Protein AF-A0A4R6M4I9-F1 (afdb_monomer_lite)

Secondary structure (DSSP, 8-state):
-HHHHHHHHHHHHHHHHHHHHHHHHHH-TT--HHHHHHHHHHHHHHHHHHHHHHHHHHHHH-TTS--S-HHHHHHHHHHHHHHHHHHHHHHHHHTEEEEEEEE-SSS-EEEEETTEEEEEPTTEEEEEEEESEEEEEEETTEEEEEEE-SSS-EEEES-GGG-EEEEEEEPPEE--EEETTEEE---EE--SS--EEEEEEE--S--EEE--S-EEEEE-TTT--EEEE---SS--TTSS---

Structure (mmCIF, N/CA/C/O backbone):
data_AF-A0A4R6M4I9-F1
#
_entry.id   AF-A0A4R6M4I9-F1
#
loop_
_atom_site.group_PDB
_atom_site.id
_atom_site.type_symbol
_atom_site.label_atom_id
_atom_site.label_alt_id
_atom_site.label_comp_id
_atom_site.label_asym_id
_atom_site.label_entity_id
_atom_site.label_seq_id
_atom_site.pdbx_PDB_ins_code
_atom_site.Cartn_x
_atom_site.Cartn_y
_atom_site.Cartn_z
_atom_site.occupancy
_atom_site.B_iso_or_equiv
_atom_site.auth_seq_id
_atom_site.auth_comp_id
_atom_site.auth_asym_id
_atom_site.auth_atom_id
_atom_site.pdbx_PDB_model_num
ATOM 1 N N . MET A 1 1 ? 18.415 -20.707 -27.265 1.00 57.28 1 MET A N 1
ATOM 2 C CA . MET A 1 1 ? 19.204 -19.559 -26.767 1.00 57.28 1 MET A CA 1
ATOM 3 C C . MET A 1 1 ? 18.335 -18.314 -26.602 1.00 57.28 1 MET A C 1
ATOM 5 O O . MET A 1 1 ? 18.348 -17.729 -25.528 1.00 57.28 1 MET A O 1
ATOM 9 N N . ASP A 1 2 ? 17.493 -17.981 -27.582 1.00 68.56 2 ASP A N 1
ATOM 10 C CA . ASP A 1 2 ? 16.720 -16.722 -27.622 1.00 68.56 2 ASP A CA 1
ATOM 11 C C . ASP A 1 2 ? 15.772 -16.473 -26.437 1.00 68.56 2 ASP A C 1
ATOM 13 O O . ASP A 1 2 ? 15.663 -15.348 -25.955 1.00 68.56 2 ASP A O 1
ATOM 17 N N . ARG A 1 3 ? 15.128 -17.520 -25.899 1.00 73.31 3 ARG A N 1
ATOM 18 C CA . ARG A 1 3 ? 14.219 -17.386 -24.741 1.00 73.31 3 ARG A CA 1
ATOM 19 C C . ARG A 1 3 ? 14.938 -16.934 -23.466 1.00 73.31 3 ARG A C 1
ATOM 21 O O . ARG A 1 3 ? 14.396 -16.134 -22.714 1.00 73.31 3 ARG A O 1
ATOM 28 N N . ILE A 1 4 ? 16.159 -17.420 -23.240 1.00 81.38 4 ILE A N 1
ATOM 29 C CA . ILE A 1 4 ? 16.962 -17.065 -22.060 1.00 81.38 4 ILE A CA 1
ATOM 30 C C . ILE A 1 4 ? 17.397 -15.600 -22.156 1.00 81.38 4 ILE A C 1
ATOM 32 O O . ILE A 1 4 ? 17.289 -14.859 -21.186 1.00 81.38 4 ILE A O 1
ATOM 36 N N . VAL A 1 5 ? 17.803 -15.156 -23.348 1.00 78.88 5 VAL A N 1
ATOM 37 C CA . VAL A 1 5 ? 18.198 -13.762 -23.594 1.00 78.88 5 VAL A CA 1
ATOM 38 C C . VAL A 1 5 ? 17.026 -12.800 -23.368 1.00 78.88 5 VAL A C 1
ATOM 40 O O . VAL A 1 5 ? 17.207 -11.750 -22.756 1.00 78.88 5 VAL A O 1
ATOM 43 N N . ILE A 1 6 ? 15.816 -13.167 -23.801 1.00 79.06 6 ILE A N 1
ATOM 44 C CA . ILE A 1 6 ? 14.587 -12.399 -23.547 1.00 79.06 6 ILE A CA 1
ATOM 45 C C . ILE A 1 6 ? 14.302 -12.274 -22.043 1.00 79.06 6 ILE A C 1
ATOM 47 O O . ILE A 1 6 ? 14.061 -11.169 -21.555 1.00 79.06 6 ILE A O 1
ATOM 51 N N . LEU A 1 7 ? 14.368 -13.384 -21.303 1.00 83.50 7 LEU A N 1
ATOM 52 C CA . LEU A 1 7 ? 14.122 -13.388 -19.858 1.00 83.50 7 LEU A CA 1
ATOM 53 C C . LEU A 1 7 ? 15.156 -12.551 -19.098 1.00 83.50 7 LEU A C 1
ATOM 55 O O . LEU A 1 7 ? 14.784 -11.793 -18.208 1.00 83.50 7 LEU A O 1
ATOM 59 N N . ILE A 1 8 ? 16.433 -12.627 -19.486 1.00 87.19 8 ILE A N 1
ATOM 60 C CA . ILE A 1 8 ? 17.499 -11.815 -18.885 1.00 87.19 8 ILE A CA 1
ATOM 61 C C . ILE A 1 8 ? 17.241 -10.322 -19.115 1.00 87.19 8 ILE A C 1
ATOM 63 O O . ILE A 1 8 ? 17.363 -9.535 -18.181 1.00 87.19 8 ILE A O 1
ATOM 67 N N . ARG A 1 9 ? 16.840 -9.912 -20.326 1.00 84.25 9 ARG A N 1
ATOM 68 C CA . ARG A 1 9 ? 16.547 -8.496 -20.627 1.00 84.25 9 ARG A CA 1
ATOM 69 C C . ARG A 1 9 ? 15.399 -7.956 -19.787 1.00 84.25 9 ARG A C 1
ATOM 71 O O . ARG A 1 9 ? 15.507 -6.861 -19.240 1.00 84.25 9 ARG A O 1
ATOM 78 N N . LEU A 1 10 ? 14.325 -8.732 -19.666 1.00 90.00 10 LEU A N 1
ATOM 79 C CA . LEU A 1 10 ? 13.204 -8.368 -18.811 1.00 90.00 10 LEU A CA 1
ATOM 80 C C . LEU A 1 10 ? 13.635 -8.288 -17.340 1.00 90.00 10 LEU A C 1
ATOM 82 O O . LEU A 1 10 ? 13.304 -7.314 -16.672 1.00 90.00 10 LEU A O 1
ATOM 86 N N . ALA A 1 11 ? 14.413 -9.256 -16.850 1.00 91.94 11 ALA A N 1
ATOM 87 C CA . ALA A 1 11 ? 14.904 -9.264 -15.473 1.00 91.94 11 ALA A CA 1
ATOM 88 C C . ALA A 1 11 ? 15.789 -8.047 -15.159 1.00 91.94 11 ALA A C 1
ATOM 90 O O . ALA A 1 11 ? 15.607 -7.417 -14.121 1.00 91.94 11 ALA A O 1
ATOM 91 N N . VAL A 1 12 ? 16.695 -7.670 -16.068 1.00 91.88 12 VAL A N 1
ATOM 92 C CA . VAL A 1 12 ? 17.539 -6.470 -15.921 1.00 91.88 12 VAL A CA 1
ATOM 93 C C . VAL A 1 12 ? 16.689 -5.200 -15.886 1.00 91.88 12 VAL A C 1
ATOM 95 O O . VAL A 1 12 ? 16.920 -4.341 -15.037 1.00 91.88 12 VAL A O 1
ATOM 98 N N . ALA A 1 13 ? 15.688 -5.086 -16.765 1.00 92.81 13 ALA A N 1
ATOM 99 C CA . ALA A 1 13 ? 14.776 -3.946 -16.759 1.00 92.81 13 ALA A CA 1
ATOM 100 C C . ALA A 1 13 ? 13.985 -3.869 -15.443 1.00 92.81 13 ALA A C 1
ATOM 102 O O . ALA A 1 13 ? 13.970 -2.817 -14.808 1.00 92.81 13 ALA A O 1
ATOM 103 N N . ILE A 1 14 ? 13.390 -4.982 -14.997 1.00 95.25 14 ILE A N 1
ATOM 104 C CA . ILE A 1 14 ? 12.670 -5.048 -13.717 1.00 95.25 14 ILE A CA 1
ATOM 105 C C . ILE A 1 14 ? 13.595 -4.635 -12.572 1.00 95.25 14 ILE A C 1
ATOM 107 O O . ILE A 1 14 ? 13.217 -3.781 -11.782 1.00 95.25 14 ILE A O 1
ATOM 111 N N . PHE A 1 15 ? 14.810 -5.182 -12.498 1.00 95.88 15 PHE A N 1
ATOM 112 C CA . PHE A 1 15 ? 15.756 -4.871 -11.428 1.00 95.88 15 PHE A CA 1
ATOM 113 C C . PHE A 1 15 ? 16.129 -3.383 -11.388 1.00 95.88 15 PHE A C 1
ATOM 115 O O . PHE A 1 15 ? 16.070 -2.765 -10.326 1.00 95.88 15 PHE A O 1
ATOM 122 N N . LEU A 1 16 ? 16.456 -2.786 -12.539 1.00 94.00 16 LEU A N 1
ATOM 123 C CA . LEU A 1 16 ? 16.798 -1.364 -12.632 1.00 94.00 16 LEU A CA 1
ATOM 124 C C . LEU A 1 16 ? 15.664 -0.478 -12.102 1.00 94.00 16 LEU A C 1
ATOM 126 O O . LEU A 1 16 ? 15.882 0.367 -11.233 1.00 94.00 16 LEU A O 1
ATOM 130 N N . PHE A 1 17 ? 14.448 -0.676 -12.617 1.00 96.12 17 PHE A N 1
ATOM 131 C CA . PHE A 1 17 ? 13.301 0.122 -12.197 1.00 96.12 17 PHE A CA 1
ATOM 132 C C . PHE A 1 17 ? 12.860 -0.210 -10.773 1.00 96.12 17 PHE A C 1
ATOM 134 O O . PHE A 1 17 ? 12.353 0.677 -10.093 1.00 96.12 17 PHE A O 1
ATOM 141 N N . TYR A 1 18 ? 13.085 -1.434 -10.292 1.00 96.06 18 TYR A N 1
ATOM 142 C CA . TYR A 1 18 ? 12.793 -1.812 -8.913 1.00 96.06 18 TYR A CA 1
ATOM 143 C C . TYR A 1 18 ? 13.644 -0.993 -7.950 1.00 96.06 18 TYR A C 1
ATOM 145 O O . TYR A 1 18 ? 13.095 -0.371 -7.053 1.00 96.06 18 TYR A O 1
ATOM 153 N N . VAL A 1 19 ? 14.961 -0.907 -8.169 1.00 95.44 19 VAL A N 1
ATOM 154 C CA . VAL A 1 19 ? 15.863 -0.125 -7.303 1.00 95.44 19 VAL A CA 1
ATOM 155 C C . VAL A 1 19 ? 15.481 1.358 -7.290 1.00 95.44 19 VAL A C 1
ATOM 157 O O . VAL A 1 19 ? 15.425 1.973 -6.226 1.00 95.44 19 VAL A O 1
ATOM 160 N N . LEU A 1 20 ? 15.176 1.931 -8.459 1.00 93.75 20 LEU A N 1
ATOM 161 C CA . LEU A 1 20 ? 14.792 3.341 -8.573 1.00 93.75 20 LEU A CA 1
ATOM 162 C C . LEU A 1 20 ? 13.457 3.639 -7.882 1.00 93.75 20 LEU A C 1
ATOM 164 O O . LEU A 1 20 ? 13.357 4.609 -7.132 1.00 93.75 20 LEU A O 1
ATOM 168 N N . ASN A 1 21 ? 12.441 2.800 -8.104 1.00 94.12 21 ASN A N 1
ATOM 169 C CA . ASN A 1 21 ? 11.155 2.952 -7.430 1.00 94.12 21 ASN A CA 1
ATOM 170 C C . ASN A 1 21 ? 11.297 2.693 -5.927 1.00 94.12 21 ASN A C 1
ATOM 172 O O . ASN A 1 21 ? 10.712 3.422 -5.135 1.00 94.12 21 ASN A O 1
ATOM 176 N N . TYR A 1 22 ? 12.090 1.701 -5.517 1.00 94.50 22 TYR A N 1
ATOM 177 C CA . TYR A 1 22 ? 12.315 1.396 -4.106 1.00 94.50 22 TYR A CA 1
ATOM 178 C C . TYR A 1 22 ? 12.886 2.609 -3.379 1.00 94.50 22 TYR A C 1
ATOM 180 O O . TYR A 1 22 ? 12.359 2.986 -2.342 1.00 94.50 22 TYR A O 1
ATOM 188 N N . LEU A 1 23 ? 13.890 3.274 -3.959 1.00 93.81 23 LEU A N 1
ATOM 189 C CA . LEU A 1 23 ? 14.454 4.500 -3.395 1.00 93.81 23 LEU A CA 1
ATOM 190 C C . LEU A 1 23 ? 13.415 5.631 -3.299 1.00 93.81 23 LEU A C 1
ATOM 192 O O . LEU A 1 23 ? 13.390 6.370 -2.312 1.00 93.81 23 LEU A O 1
ATOM 196 N N . LEU A 1 24 ? 12.556 5.772 -4.315 1.00 92.06 24 LEU A N 1
ATOM 197 C CA . LEU A 1 24 ? 11.483 6.767 -4.322 1.00 92.06 24 LEU A CA 1
ATOM 198 C C . LEU A 1 24 ? 10.504 6.529 -3.165 1.00 92.06 24 LEU A C 1
ATOM 200 O O . LEU A 1 24 ? 10.265 7.446 -2.383 1.00 92.06 24 LEU A O 1
ATOM 204 N N . TYR A 1 25 ? 9.981 5.309 -3.026 1.00 90.94 25 TYR A N 1
ATOM 205 C CA . TYR A 1 25 ? 8.994 4.974 -1.995 1.00 90.94 25 TYR A CA 1
ATOM 206 C C . TYR A 1 25 ? 9.600 4.817 -0.596 1.00 90.94 25 TYR A C 1
ATOM 208 O O . TYR A 1 25 ? 8.930 5.124 0.382 1.00 90.94 25 TYR A O 1
ATOM 21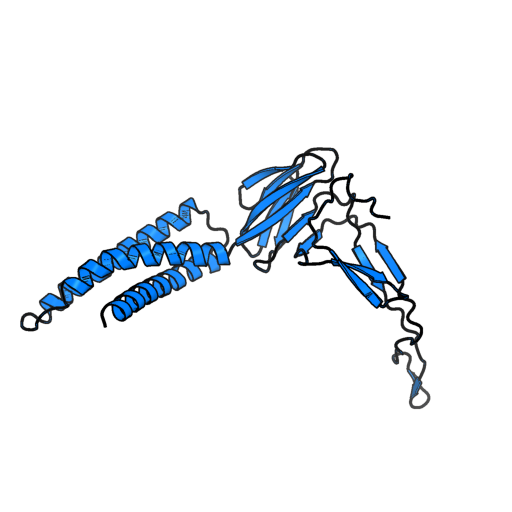6 N N . SER A 1 26 ? 10.870 4.425 -0.464 1.00 90.12 26 SER A N 1
ATOM 217 C CA . SER A 1 26 ? 11.542 4.394 0.841 1.00 90.12 26 SER A CA 1
ATOM 218 C C . SER A 1 26 ? 11.781 5.796 1.398 1.00 90.12 26 SER A C 1
ATOM 220 O O . SER A 1 26 ? 11.792 5.984 2.609 1.00 90.12 26 SER A O 1
ATOM 222 N N . THR A 1 27 ? 12.003 6.776 0.517 1.00 89.88 27 THR A N 1
ATOM 223 C CA . THR A 1 27 ? 12.259 8.172 0.904 1.00 89.88 27 THR A CA 1
ATOM 224 C C . THR A 1 27 ? 10.959 8.959 1.053 1.00 89.88 27 THR A C 1
ATOM 226 O O . THR A 1 27 ? 10.824 9.778 1.957 1.00 89.88 27 THR A O 1
ATOM 229 N N . PHE A 1 28 ? 9.994 8.704 0.169 1.00 89.12 28 PHE A N 1
ATOM 230 C CA . PHE A 1 28 ? 8.706 9.386 0.109 1.00 89.12 28 PHE A CA 1
ATOM 231 C C . PHE A 1 28 ? 7.575 8.354 0.171 1.00 89.12 28 PHE A C 1
ATOM 233 O O . PHE A 1 28 ? 6.815 8.186 -0.780 1.00 89.12 28 PHE A O 1
ATOM 240 N N . ASN A 1 29 ? 7.457 7.649 1.294 1.00 82.88 29 ASN A N 1
ATOM 241 C CA . ASN A 1 29 ? 6.455 6.592 1.502 1.00 82.88 29 ASN A CA 1
ATOM 242 C C . ASN A 1 29 ? 5.005 7.072 1.313 1.00 82.88 29 ASN A C 1
ATOM 244 O O . ASN A 1 29 ? 4.155 6.308 0.867 1.00 82.88 29 ASN A O 1
ATOM 248 N N . GLN A 1 30 ? 4.730 8.346 1.591 1.00 82.44 30 GLN A N 1
ATOM 249 C CA . GLN A 1 30 ? 3.418 8.973 1.414 1.00 82.44 30 GLN A CA 1
ATOM 250 C C . GLN A 1 30 ? 3.249 9.676 0.054 1.00 82.44 30 GLN A C 1
ATOM 252 O O . GLN A 1 30 ? 2.313 10.460 -0.117 1.00 82.44 30 GLN A O 1
ATOM 257 N N . ILE A 1 31 ? 4.148 9.452 -0.916 1.00 86.62 31 ILE A N 1
ATOM 258 C CA . ILE A 1 31 ? 4.053 10.105 -2.226 1.00 86.62 31 ILE A CA 1
ATOM 259 C C . ILE A 1 31 ? 2.710 9.772 -2.904 1.00 86.62 31 ILE A C 1
ATOM 261 O O . ILE A 1 31 ? 2.375 8.597 -3.072 1.00 86.62 31 ILE A O 1
ATOM 265 N N . PRO A 1 32 ? 1.932 10.782 -3.335 1.00 84.50 32 PRO A N 1
ATOM 266 C CA . PRO A 1 32 ? 0.699 10.531 -4.061 1.00 84.50 32 PRO A CA 1
ATOM 267 C C . PRO A 1 32 ? 0.933 9.829 -5.402 1.00 84.50 32 PRO A C 1
ATOM 269 O O . PRO A 1 32 ? 1.910 10.085 -6.115 1.00 84.50 32 PRO A O 1
ATOM 272 N N . ASP A 1 33 ? -0.024 8.994 -5.795 1.00 83.12 33 ASP A N 1
ATOM 273 C CA . ASP A 1 33 ? 0.060 8.174 -7.010 1.00 83.12 33 ASP A CA 1
ATOM 274 C C . ASP A 1 33 ? 0.155 9.033 -8.277 1.00 83.12 33 ASP A C 1
ATOM 276 O O . ASP A 1 33 ? 0.922 8.739 -9.194 1.00 83.12 33 ASP A O 1
ATOM 280 N N . PHE A 1 34 ? -0.549 10.167 -8.290 1.00 85.06 34 PHE A N 1
ATOM 281 C CA . PHE A 1 34 ? -0.516 11.122 -9.398 1.00 85.06 34 PHE A CA 1
ATOM 282 C C . PHE A 1 34 ? 0.833 11.846 -9.551 1.00 85.06 34 PHE A C 1
ATOM 284 O O . PHE A 1 34 ? 1.056 12.471 -10.583 1.00 85.06 34 PHE A O 1
ATOM 291 N N . ILE A 1 35 ? 1.724 11.774 -8.554 1.00 89.56 35 ILE A N 1
ATOM 292 C CA . ILE A 1 35 ? 3.091 12.319 -8.619 1.00 89.56 35 ILE A CA 1
ATOM 293 C C . ILE A 1 35 ? 4.089 11.212 -8.970 1.00 89.56 35 ILE A C 1
ATOM 295 O O . ILE A 1 35 ? 4.937 11.392 -9.845 1.00 89.56 35 ILE A O 1
ATOM 299 N N . SER A 1 36 ? 3.979 10.053 -8.319 1.00 89.25 36 SER A N 1
ATOM 300 C CA . SER A 1 36 ? 4.897 8.927 -8.539 1.00 89.25 36 SER A CA 1
ATOM 301 C C . SER A 1 36 ? 4.789 8.328 -9.946 1.00 89.25 36 SER A C 1
ATOM 303 O O . SER A 1 36 ? 5.815 8.014 -10.553 1.00 89.25 36 SER A O 1
ATOM 305 N N . ALA A 1 37 ? 3.584 8.241 -10.522 1.00 88.88 37 ALA A N 1
ATOM 306 C CA . ALA A 1 37 ? 3.404 7.714 -11.875 1.00 88.88 37 ALA A CA 1
ATOM 307 C C . ALA A 1 37 ? 4.116 8.564 -12.959 1.00 88.88 37 ALA A C 1
ATOM 309 O O . ALA A 1 37 ? 4.883 7.992 -13.739 1.00 88.88 37 ALA A O 1
ATOM 310 N N . PRO A 1 38 ? 3.973 9.908 -13.008 1.00 93.12 38 PRO A N 1
ATOM 311 C CA . PRO A 1 38 ? 4.758 10.748 -13.919 1.00 93.12 38 PRO A CA 1
ATOM 312 C C . PRO A 1 38 ? 6.274 10.646 -13.736 1.00 93.12 38 PRO A C 1
ATOM 314 O O . PRO A 1 38 ? 7.000 10.631 -14.730 1.00 93.12 38 PRO A O 1
ATOM 317 N N . ILE A 1 39 ? 6.768 10.543 -12.494 1.00 92.75 39 ILE A N 1
ATOM 318 C CA . ILE A 1 39 ? 8.204 10.347 -12.229 1.00 92.75 39 ILE A CA 1
ATOM 319 C C . ILE A 1 39 ? 8.686 9.066 -12.912 1.00 92.75 39 ILE A C 1
ATOM 321 O O . ILE A 1 39 ? 9.706 9.079 -13.600 1.00 92.75 39 ILE A O 1
ATOM 325 N N . ASN A 1 40 ? 7.927 7.977 -12.794 1.00 92.00 40 ASN A N 1
ATOM 326 C CA . ASN A 1 40 ? 8.285 6.720 -13.436 1.00 92.00 40 ASN A CA 1
ATOM 327 C C . ASN A 1 40 ? 8.267 6.819 -14.974 1.00 92.00 40 ASN A C 1
ATOM 329 O O . ASN A 1 40 ? 9.169 6.315 -15.640 1.00 92.00 40 ASN A O 1
ATOM 333 N N . VAL A 1 41 ? 7.316 7.556 -15.559 1.00 93.25 41 VAL A N 1
ATOM 334 C CA . VAL A 1 41 ? 7.313 7.836 -17.010 1.00 93.25 41 VAL A CA 1
ATOM 335 C C . VAL A 1 41 ? 8.581 8.584 -17.437 1.00 93.25 41 VAL A C 1
ATOM 337 O O . VAL A 1 41 ? 9.196 8.223 -18.442 1.00 93.25 41 VAL A O 1
ATOM 340 N N . ILE A 1 42 ? 9.016 9.584 -16.666 1.00 94.75 42 ILE A N 1
ATOM 341 C CA . ILE A 1 42 ? 10.260 10.321 -16.934 1.00 94.75 42 ILE A CA 1
ATOM 342 C C . ILE A 1 42 ? 11.474 9.386 -16.857 1.00 94.75 42 ILE A C 1
ATOM 344 O O . ILE A 1 42 ? 12.347 9.457 -17.723 1.00 94.75 42 ILE A O 1
ATOM 348 N N . LEU A 1 43 ? 11.518 8.477 -15.878 1.00 92.44 43 LEU A N 1
ATOM 349 C CA . LEU A 1 43 ? 12.583 7.474 -15.767 1.00 92.44 43 LEU A CA 1
ATOM 350 C C . LEU A 1 43 ? 12.625 6.552 -16.991 1.00 92.44 43 LEU A C 1
ATOM 352 O O . LEU A 1 43 ? 13.706 6.288 -17.518 1.00 92.44 43 LEU A O 1
ATOM 356 N N . VAL A 1 44 ? 11.466 6.108 -17.487 1.00 94.12 44 VAL A N 1
ATOM 357 C CA . VAL A 1 44 ? 11.379 5.303 -18.715 1.00 94.12 44 VAL A CA 1
ATOM 358 C C . VAL A 1 44 ? 11.907 6.085 -19.913 1.00 94.12 44 VAL A C 1
ATOM 360 O O . VAL A 1 44 ? 12.758 5.574 -20.639 1.00 94.12 44 VAL A O 1
ATOM 363 N N . ILE A 1 45 ? 11.464 7.330 -20.106 1.00 93.88 45 ILE A N 1
ATOM 364 C CA . ILE A 1 45 ? 11.941 8.186 -21.204 1.00 93.88 45 ILE A CA 1
ATOM 365 C C . ILE A 1 45 ? 13.459 8.383 -21.113 1.00 93.88 45 ILE A C 1
ATOM 367 O O . ILE A 1 45 ? 14.155 8.259 -22.122 1.00 93.88 45 ILE A O 1
ATOM 371 N N . GLY A 1 46 ? 13.988 8.630 -19.913 1.00 92.56 46 GLY A N 1
ATOM 372 C CA . GLY A 1 46 ? 15.423 8.761 -19.667 1.00 92.56 46 GLY A CA 1
ATOM 373 C C . GLY A 1 46 ? 16.202 7.490 -20.014 1.00 92.56 46 GLY A C 1
ATOM 374 O O . GLY A 1 46 ? 17.223 7.567 -20.698 1.00 92.56 46 GLY A O 1
ATOM 375 N N . ALA A 1 47 ? 15.698 6.318 -19.619 1.00 90.50 47 ALA A N 1
ATOM 376 C CA . ALA A 1 47 ? 16.305 5.031 -19.952 1.00 90.50 47 ALA A CA 1
ATOM 377 C C . ALA A 1 47 ? 16.288 4.762 -21.466 1.00 90.50 47 ALA A C 1
ATOM 379 O O . ALA A 1 47 ? 17.299 4.350 -22.035 1.00 90.50 47 ALA A O 1
ATOM 380 N N . LEU A 1 48 ? 15.170 5.053 -22.140 1.00 90.69 48 LEU A N 1
ATOM 381 C CA . LEU A 1 48 ? 15.060 4.935 -23.596 1.00 90.69 48 LEU A CA 1
ATOM 382 C C . LEU A 1 48 ? 16.030 5.879 -24.317 1.00 90.69 48 LEU A C 1
ATOM 384 O O . LEU A 1 48 ? 16.708 5.468 -25.261 1.00 90.69 48 LEU A O 1
ATOM 388 N N . TYR A 1 49 ? 16.133 7.128 -23.854 1.00 90.88 49 TYR A N 1
ATOM 389 C CA . TYR A 1 49 ? 17.068 8.108 -24.398 1.00 90.88 49 TYR A CA 1
ATOM 390 C C . TYR A 1 49 ? 18.525 7.684 -24.193 1.00 90.88 49 TYR A C 1
ATOM 392 O O . TYR A 1 49 ? 19.334 7.805 -25.113 1.00 90.88 49 TYR A O 1
ATOM 400 N N . TYR A 1 50 ? 18.860 7.141 -23.019 1.00 88.88 50 TYR A N 1
ATOM 401 C CA . TYR A 1 50 ? 20.187 6.598 -22.745 1.00 88.88 50 TYR A CA 1
ATOM 402 C C . TYR A 1 50 ? 20.536 5.461 -23.709 1.00 88.88 50 TYR A C 1
ATOM 404 O O . TYR A 1 50 ? 21.590 5.510 -24.335 1.00 88.88 50 TYR A O 1
ATOM 412 N N . VAL A 1 51 ? 19.638 4.486 -23.906 1.00 85.56 51 VAL A N 1
ATOM 413 C CA . VAL A 1 51 ? 19.851 3.390 -24.871 1.00 85.56 51 VAL A CA 1
ATOM 414 C C . VAL A 1 51 ? 20.073 3.930 -26.284 1.00 85.56 51 VAL A C 1
ATOM 416 O O . VAL A 1 51 ? 21.018 3.518 -26.958 1.00 85.56 51 VAL A O 1
ATOM 419 N N . TYR A 1 52 ? 19.252 4.890 -26.715 1.00 85.00 52 TYR A N 1
ATOM 420 C CA . TYR A 1 52 ? 19.397 5.533 -28.020 1.00 85.00 52 TYR A CA 1
ATOM 421 C C . TYR A 1 52 ? 20.755 6.241 -28.175 1.00 85.00 52 TYR A C 1
ATOM 423 O O . TYR A 1 52 ? 21.457 6.043 -29.170 1.00 85.00 52 TYR A O 1
ATOM 431 N N . LYS A 1 53 ? 21.161 7.041 -27.180 1.00 86.12 53 LYS A N 1
ATOM 432 C CA . LYS A 1 53 ? 22.427 7.784 -27.207 1.00 86.12 53 LYS A CA 1
ATOM 433 C C . LYS A 1 53 ? 23.638 6.849 -27.178 1.00 86.12 53 LYS A C 1
ATOM 435 O O . LYS A 1 53 ? 24.545 7.026 -27.988 1.00 86.12 53 LYS A O 1
ATOM 440 N N . SER A 1 54 ? 23.638 5.853 -26.294 1.00 83.06 54 SER A N 1
ATOM 441 C CA . SER A 1 54 ? 24.721 4.870 -26.171 1.00 83.06 54 SER A CA 1
ATOM 442 C C . SER A 1 54 ? 24.909 4.075 -27.459 1.00 83.06 54 SER A C 1
ATOM 444 O O . SER A 1 54 ? 26.039 3.815 -27.856 1.00 83.06 54 SER A O 1
ATOM 446 N N . ARG A 1 55 ? 23.821 3.757 -28.174 1.00 76.50 55 ARG A N 1
ATOM 447 C CA . ARG A 1 55 ? 23.913 3.143 -29.503 1.00 76.50 55 ARG A CA 1
ATOM 448 C C . ARG A 1 55 ? 24.564 4.073 -30.517 1.00 76.50 55 ARG A C 1
ATOM 450 O O . ARG A 1 55 ? 25.455 3.643 -31.242 1.00 76.50 55 ARG A O 1
ATOM 457 N N . LYS A 1 56 ? 24.110 5.327 -30.593 1.00 81.31 56 LYS A N 1
ATOM 458 C CA . LYS A 1 56 ? 24.674 6.301 -31.536 1.00 81.31 56 LYS A CA 1
ATOM 459 C C . LYS A 1 56 ? 26.183 6.460 -31.324 1.00 81.31 56 LYS A C 1
ATOM 461 O O . LYS A 1 56 ? 26.916 6.539 -32.301 1.00 81.31 56 LYS A O 1
ATOM 466 N N . GLN A 1 57 ? 26.620 6.469 -30.066 1.00 82.88 57 GLN A N 1
ATOM 467 C CA . GLN A 1 57 ? 28.034 6.500 -29.708 1.00 82.88 57 GLN A CA 1
ATOM 468 C C . GLN A 1 57 ? 28.757 5.201 -30.097 1.00 82.88 57 GLN A C 1
ATOM 470 O O . GLN A 1 57 ? 29.764 5.267 -30.782 1.00 82.88 57 GLN A O 1
ATOM 475 N N . PHE A 1 58 ? 28.201 4.028 -29.777 1.00 77.94 58 PHE A N 1
ATOM 476 C CA . PHE A 1 58 ? 28.790 2.737 -30.154 1.00 77.94 58 PHE A CA 1
ATOM 477 C C . PHE A 1 58 ? 29.012 2.593 -31.667 1.00 77.94 58 PHE A C 1
ATOM 479 O O . PHE A 1 58 ? 30.046 2.083 -32.081 1.00 77.94 58 PHE A O 1
ATOM 486 N N . ILE A 1 59 ? 28.054 3.041 -32.488 1.00 76.62 59 ILE A N 1
ATOM 487 C CA . ILE A 1 59 ? 28.176 3.012 -33.954 1.00 76.62 59 ILE A CA 1
ATOM 488 C C . ILE A 1 59 ? 29.295 3.945 -34.429 1.00 76.62 59 ILE A C 1
ATOM 490 O O . ILE A 1 59 ? 30.038 3.575 -35.327 1.00 76.62 59 ILE A O 1
ATOM 494 N N . ALA A 1 60 ? 29.416 5.135 -33.834 1.00 79.88 60 ALA A N 1
ATOM 495 C CA . ALA A 1 60 ? 30.484 6.075 -34.171 1.00 79.88 60 ALA A CA 1
ATOM 496 C C . ALA A 1 60 ? 31.872 5.555 -33.756 1.00 79.88 60 ALA A C 1
ATOM 498 O O . ALA A 1 60 ? 32.853 5.837 -34.431 1.00 79.88 60 ALA A O 1
ATOM 499 N N . ASP A 1 61 ? 31.947 4.792 -32.664 1.00 81.38 61 ASP A N 1
ATOM 500 C CA . ASP A 1 61 ? 33.207 4.265 -32.134 1.00 81.38 61 ASP A CA 1
ATOM 501 C C . ASP A 1 61 ? 33.668 2.973 -32.848 1.00 81.38 61 ASP A C 1
ATOM 503 O O . ASP A 1 61 ? 34.841 2.621 -32.755 1.00 81.38 61 ASP A O 1
ATOM 507 N N . ASN A 1 62 ? 32.775 2.260 -33.551 1.00 73.25 62 ASN A N 1
ATOM 508 C CA . ASN A 1 62 ? 33.044 0.943 -34.155 1.00 73.25 62 ASN A CA 1
ATOM 509 C C . ASN A 1 62 ? 32.600 0.877 -35.628 1.00 73.25 62 ASN A C 1
ATOM 511 O O . ASN A 1 62 ? 31.920 -0.070 -36.021 1.00 73.25 62 ASN A O 1
ATOM 515 N N . GLU A 1 63 ? 32.961 1.884 -36.433 1.00 65.12 63 GLU A N 1
ATOM 516 C CA . GLU A 1 63 ? 32.528 2.038 -37.838 1.00 65.12 63 GLU A CA 1
ATOM 517 C C . GLU A 1 63 ? 32.724 0.778 -38.716 1.00 65.12 63 GLU A C 1
ATOM 519 O O . GLU A 1 63 ? 31.968 0.594 -39.671 1.00 65.12 63 GLU A O 1
ATOM 524 N N . ASP A 1 64 ? 33.662 -0.110 -38.358 1.00 61.00 64 ASP A N 1
ATOM 525 C CA . ASP A 1 64 ? 34.051 -1.298 -39.134 1.00 61.00 64 ASP A CA 1
ATOM 526 C C . ASP A 1 64 ? 33.604 -2.655 -38.542 1.00 61.00 64 ASP A C 1
ATOM 528 O O . ASP A 1 64 ? 33.781 -3.692 -39.188 1.00 61.00 64 ASP A O 1
ATOM 532 N N . GLU A 1 65 ? 33.022 -2.696 -37.337 1.00 60.62 65 GLU A N 1
ATOM 533 C CA . GLU A 1 65 ? 32.508 -3.942 -36.744 1.00 60.62 65 GLU A CA 1
ATOM 534 C C . GLU A 1 65 ? 30.999 -4.085 -36.977 1.00 60.62 65 GLU A C 1
ATOM 536 O O . GLU A 1 65 ? 30.250 -3.107 -36.982 1.00 60.62 65 GLU A O 1
ATOM 541 N N . GLU A 1 66 ? 30.530 -5.325 -37.166 1.00 58.69 66 GLU A N 1
ATOM 542 C CA . GLU A 1 66 ? 29.105 -5.649 -37.271 1.00 58.69 66 GLU A CA 1
ATOM 543 C C . GLU A 1 66 ? 28.399 -5.129 -36.005 1.00 58.69 66 GLU A C 1
ATOM 545 O O . GLU A 1 66 ? 28.507 -5.704 -34.921 1.00 58.69 66 GLU A O 1
ATOM 550 N N . GLY A 1 67 ? 27.770 -3.954 -36.127 1.00 55.44 67 GLY A N 1
ATOM 551 C CA . GLY A 1 67 ? 27.327 -3.170 -34.981 1.00 55.44 67 GLY A CA 1
ATOM 552 C C . GLY A 1 67 ? 26.370 -3.931 -34.062 1.00 55.44 67 GLY A C 1
ATOM 553 O O . GLY A 1 67 ? 25.796 -4.951 -34.445 1.00 55.44 67 GLY A O 1
ATOM 554 N N . MET A 1 68 ? 26.141 -3.408 -32.847 1.00 56.34 68 MET A N 1
ATOM 555 C CA . MET A 1 68 ? 25.192 -3.983 -31.885 1.00 56.34 68 MET A CA 1
ATOM 556 C C . MET A 1 68 ? 23.921 -4.453 -32.618 1.00 56.34 68 MET A C 1
ATOM 558 O O . MET A 1 68 ? 23.297 -3.625 -33.296 1.00 56.34 68 MET A O 1
ATOM 562 N N . PRO A 1 69 ? 23.537 -5.745 -32.529 1.00 59.97 69 PRO A N 1
ATOM 563 C CA . PRO A 1 69 ? 22.528 -6.299 -33.417 1.00 59.97 69 PRO A CA 1
ATOM 564 C C . PRO A 1 69 ? 21.268 -5.443 -33.357 1.00 59.97 69 PRO A C 1
ATOM 566 O O . PRO A 1 69 ? 20.761 -5.185 -32.268 1.00 59.97 69 PRO A O 1
ATOM 569 N N . LEU A 1 70 ? 20.722 -5.023 -34.501 1.00 60.28 70 LEU A N 1
ATOM 570 C CA . LEU A 1 70 ? 19.491 -4.214 -34.579 1.00 60.28 70 LEU A CA 1
ATOM 571 C C . LEU A 1 70 ? 18.337 -4.810 -33.734 1.00 60.28 70 LEU A C 1
ATOM 573 O O . LEU A 1 70 ? 17.439 -4.110 -33.267 1.00 60.28 70 LEU A O 1
ATOM 577 N N . GLN A 1 71 ? 18.378 -6.127 -33.515 1.00 60.78 71 GLN A N 1
ATOM 578 C CA . GLN A 1 71 ? 17.455 -6.870 -32.663 1.00 60.78 71 GLN A CA 1
ATOM 579 C C . GLN A 1 71 ? 17.582 -6.558 -31.157 1.00 60.78 71 GLN A C 1
ATOM 581 O O . GLN A 1 71 ? 16.592 -6.682 -30.436 1.00 60.78 71 GLN A O 1
ATOM 586 N N . LEU A 1 72 ? 18.754 -6.145 -30.655 1.00 59.47 72 LEU A N 1
ATOM 587 C CA . LEU A 1 72 ? 18.940 -5.708 -29.263 1.00 59.47 72 LEU A CA 1
ATOM 588 C C . LEU A 1 72 ? 18.186 -4.400 -28.997 1.00 59.47 72 LEU A C 1
ATOM 590 O O . LEU A 1 72 ? 17.401 -4.341 -28.054 1.00 59.47 72 LEU A O 1
ATOM 594 N N . GLU A 1 73 ? 18.346 -3.397 -29.861 1.00 65.38 73 GLU A N 1
ATOM 595 C CA . GLU A 1 73 ? 17.719 -2.073 -29.727 1.00 65.38 73 GLU A CA 1
ATOM 596 C C . GLU A 1 73 ? 16.187 -2.160 -29.765 1.00 65.38 73 GLU A C 1
ATOM 598 O O . GLU A 1 73 ? 15.506 -1.704 -28.844 1.00 65.38 73 GLU A O 1
ATOM 603 N N . LYS A 1 74 ? 15.641 -2.835 -30.788 1.00 70.38 74 LYS A N 1
ATOM 604 C CA . LYS A 1 74 ? 14.188 -3.002 -30.950 1.00 70.38 74 LYS A CA 1
ATOM 605 C C . LYS A 1 74 ? 13.541 -3.693 -29.752 1.00 70.38 74 LYS A C 1
ATOM 607 O O . LYS A 1 74 ? 12.411 -3.377 -29.394 1.00 70.38 74 LYS A O 1
ATOM 612 N N . SER A 1 75 ? 14.265 -4.613 -29.120 1.00 74.81 75 SER A N 1
ATOM 613 C CA . SER A 1 75 ? 13.771 -5.321 -27.943 1.00 74.81 75 SER A CA 1
ATOM 614 C C . SER A 1 75 ? 13.794 -4.465 -26.673 1.00 74.81 75 SER A C 1
ATOM 616 O O . SER A 1 75 ? 12.885 -4.574 -25.854 1.00 74.81 75 SER A O 1
ATOM 618 N N . SER A 1 76 ? 14.781 -3.576 -26.516 1.00 77.19 76 SER A N 1
ATOM 619 C CA . SER A 1 76 ? 14.888 -2.692 -25.349 1.00 77.19 76 SER A CA 1
ATOM 620 C C . SER A 1 76 ? 13.723 -1.706 -25.273 1.00 77.19 76 SER A C 1
ATOM 622 O O . SER A 1 76 ? 13.227 -1.445 -24.179 1.00 77.19 76 SER A O 1
ATOM 624 N N . TYR A 1 77 ? 13.218 -1.234 -26.420 1.00 81.75 77 TYR A N 1
ATOM 625 C CA . TYR A 1 77 ? 12.014 -0.393 -26.479 1.00 81.75 77 TYR A CA 1
ATOM 626 C C . TYR A 1 77 ? 10.754 -1.090 -25.960 1.00 81.75 77 TYR A C 1
ATOM 628 O O . TYR A 1 77 ? 9.824 -0.415 -25.533 1.00 81.75 77 TYR A O 1
ATOM 636 N N . PHE A 1 78 ? 10.723 -2.423 -25.977 1.00 87.50 78 PHE A N 1
ATOM 637 C CA . PHE A 1 78 ? 9.627 -3.204 -25.414 1.00 87.50 78 PHE A CA 1
ATOM 638 C C . PHE A 1 78 ? 9.873 -3.562 -23.942 1.00 87.50 78 PHE A C 1
ATOM 640 O O . PHE A 1 78 ? 8.998 -3.372 -23.098 1.00 87.50 78 PHE A O 1
ATOM 647 N N . PHE A 1 79 ? 11.071 -4.055 -23.610 1.00 90.50 79 PHE A N 1
ATOM 648 C CA . PHE A 1 79 ? 11.363 -4.560 -22.266 1.00 90.50 79 PHE A CA 1
ATOM 649 C C . PHE A 1 79 ? 11.538 -3.465 -21.216 1.00 90.50 79 PHE A C 1
ATOM 651 O O . PHE A 1 79 ? 11.205 -3.712 -20.060 1.00 90.50 79 PHE A O 1
ATOM 658 N N . LEU A 1 80 ? 12.018 -2.271 -21.580 1.00 92.25 80 LEU A N 1
ATOM 659 C CA . LEU A 1 80 ? 12.170 -1.178 -20.617 1.00 92.25 80 LEU A CA 1
ATOM 660 C C . LEU A 1 80 ? 10.814 -0.673 -20.096 1.00 92.25 80 LEU A C 1
ATOM 662 O O . LEU A 1 80 ? 10.644 -0.672 -18.877 1.00 92.25 80 LEU A O 1
ATOM 666 N N . PRO A 1 81 ? 9.820 -0.333 -20.944 1.00 93.50 81 PRO A N 1
ATOM 667 C CA . PRO A 1 81 ? 8.489 0.019 -20.452 1.00 93.50 81 PRO A CA 1
ATOM 668 C C . PRO A 1 81 ? 7.827 -1.119 -19.672 1.00 93.50 81 PRO A C 1
ATOM 670 O O . PRO A 1 81 ? 7.277 -0.885 -18.600 1.00 93.50 81 PRO A O 1
ATOM 673 N N . LEU A 1 82 ? 7.912 -2.360 -20.167 1.00 94.19 82 LEU A N 1
ATOM 674 C CA . LEU A 1 82 ? 7.305 -3.508 -19.491 1.00 94.19 82 LEU A CA 1
ATOM 675 C C . LEU A 1 82 ? 7.931 -3.756 -18.110 1.00 94.19 82 LEU A C 1
ATOM 677 O O . LEU A 1 82 ? 7.214 -3.943 -17.129 1.00 94.19 82 LEU A O 1
ATOM 681 N N . GLY A 1 83 ? 9.262 -3.721 -18.023 1.00 94.44 83 GLY A N 1
ATOM 682 C CA . GLY A 1 83 ? 9.991 -3.867 -16.767 1.00 94.44 83 GLY A CA 1
ATOM 683 C C . GLY A 1 83 ? 9.687 -2.738 -15.785 1.00 94.44 83 GLY A C 1
ATOM 684 O O . GLY A 1 83 ? 9.500 -3.011 -14.603 1.00 94.44 83 GLY A O 1
ATOM 685 N N . ALA A 1 84 ? 9.552 -1.499 -16.270 1.00 95.00 84 ALA A N 1
ATOM 686 C CA . ALA A 1 84 ? 9.170 -0.352 -15.449 1.00 95.00 84 ALA A CA 1
ATOM 687 C C . ALA A 1 84 ? 7.766 -0.485 -14.857 1.00 95.00 84 ALA A C 1
ATOM 689 O O . ALA A 1 84 ? 7.574 -0.195 -13.678 1.00 95.00 84 ALA A O 1
ATOM 690 N N . VAL A 1 85 ? 6.801 -0.955 -15.653 1.00 94.50 85 VAL A N 1
ATOM 691 C CA . VAL A 1 85 ? 5.429 -1.202 -15.190 1.00 94.50 85 VAL A CA 1
ATOM 692 C C . VAL A 1 85 ? 5.414 -2.297 -14.124 1.00 94.50 85 VAL A C 1
ATOM 694 O O . VAL A 1 85 ? 4.845 -2.097 -13.056 1.00 94.50 85 VAL A O 1
ATOM 697 N N . ILE A 1 86 ? 6.077 -3.432 -14.368 1.00 95.19 86 ILE A N 1
ATOM 698 C CA . ILE A 1 86 ? 6.138 -4.533 -13.393 1.00 95.19 86 ILE A CA 1
ATOM 699 C C . ILE A 1 86 ? 6.808 -4.071 -12.093 1.00 95.19 86 ILE A C 1
ATOM 701 O O . ILE A 1 86 ? 6.260 -4.269 -11.011 1.00 95.19 86 ILE A O 1
ATOM 705 N N . ALA A 1 87 ? 7.970 -3.423 -12.193 1.00 95.06 87 ALA A N 1
ATOM 706 C CA . ALA A 1 87 ? 8.711 -2.937 -11.036 1.00 95.06 87 ALA A CA 1
ATOM 707 C C . ALA A 1 87 ? 7.927 -1.898 -10.223 1.00 95.06 87 ALA A C 1
ATOM 709 O O . ALA A 1 87 ? 7.967 -1.939 -8.996 1.00 95.06 87 ALA A O 1
ATOM 710 N N . PHE A 1 88 ? 7.189 -1.009 -10.893 1.00 93.56 88 PHE A N 1
ATOM 711 C CA . PHE A 1 88 ? 6.320 -0.034 -10.241 1.00 93.56 88 PHE A CA 1
ATOM 712 C C . PHE A 1 88 ? 5.305 -0.706 -9.330 1.00 93.56 88 PHE A C 1
ATOM 714 O O . PHE A 1 88 ? 5.255 -0.388 -8.149 1.00 93.56 88 PHE A O 1
ATOM 721 N N . PHE A 1 89 ? 4.540 -1.668 -9.854 1.00 91.38 89 PHE A N 1
ATOM 722 C CA . PHE A 1 89 ? 3.521 -2.359 -9.068 1.00 91.38 89 PHE A CA 1
ATOM 723 C C . PHE A 1 89 ? 4.129 -3.188 -7.930 1.00 91.38 89 PHE A C 1
ATOM 725 O O . PHE A 1 89 ? 3.599 -3.169 -6.819 1.00 91.38 89 PHE A O 1
ATOM 732 N N . LEU A 1 90 ? 5.260 -3.863 -8.172 1.00 93.50 90 LEU A N 1
ATOM 733 C CA . LEU A 1 90 ? 5.964 -4.628 -7.137 1.00 93.50 90 LEU A CA 1
ATOM 734 C C . LEU A 1 90 ? 6.384 -3.734 -5.970 1.00 93.50 90 LEU A C 1
ATOM 736 O O . LEU A 1 90 ? 6.036 -4.017 -4.826 1.00 93.50 90 LEU A O 1
ATOM 740 N N . VAL A 1 91 ? 7.072 -2.627 -6.253 1.00 92.69 91 VAL A N 1
ATOM 741 C CA . VAL A 1 91 ? 7.497 -1.694 -5.207 1.00 92.69 91 VAL A CA 1
ATOM 742 C C . VAL A 1 91 ? 6.291 -1.022 -4.555 1.00 92.69 91 VAL A C 1
ATOM 744 O O . VAL A 1 91 ? 6.194 -1.026 -3.335 1.00 92.69 91 VAL A O 1
ATOM 747 N N . TYR A 1 92 ? 5.344 -0.509 -5.340 1.00 89.06 92 TYR A N 1
ATOM 748 C CA . TYR A 1 92 ? 4.142 0.152 -4.831 1.00 89.06 92 TYR A CA 1
ATOM 749 C C . TYR A 1 92 ? 3.393 -0.713 -3.811 1.00 89.06 92 TYR A C 1
ATOM 751 O O . TYR A 1 92 ? 3.074 -0.253 -2.718 1.00 89.06 92 TYR A O 1
ATOM 759 N N . SER A 1 93 ? 3.172 -1.989 -4.144 1.00 88.06 93 SER A N 1
ATOM 760 C CA . SER A 1 93 ? 2.511 -2.944 -3.247 1.00 88.06 93 SER A CA 1
ATOM 761 C C . SER A 1 93 ? 3.336 -3.287 -2.003 1.00 88.06 93 SER A C 1
ATOM 763 O O . SER A 1 93 ? 2.772 -3.627 -0.969 1.00 88.06 93 SER A O 1
ATOM 765 N N . SER A 1 94 ? 4.664 -3.157 -2.071 1.00 90.00 94 SER A N 1
ATOM 766 C CA . SER A 1 94 ? 5.560 -3.453 -0.949 1.00 90.00 94 SER A CA 1
ATOM 767 C C . SER A 1 94 ? 5.566 -2.346 0.109 1.00 90.00 94 SER A C 1
ATOM 769 O O . SER A 1 94 ? 5.913 -2.619 1.248 1.00 90.00 94 SER A O 1
ATOM 771 N N . PHE A 1 95 ? 5.158 -1.120 -0.239 1.00 90.56 95 PHE A N 1
ATOM 772 C CA . PHE A 1 95 ? 5.127 0.041 0.666 1.00 90.56 95 PHE A CA 1
ATOM 773 C C . PHE A 1 95 ? 3.722 0.420 1.138 1.00 90.56 95 PHE A C 1
ATOM 775 O O . PHE A 1 95 ? 3.532 1.483 1.734 1.00 90.56 95 PHE A O 1
ATOM 782 N N . ARG A 1 96 ? 2.727 -0.427 0.879 1.00 88.75 96 ARG A N 1
ATOM 783 C CA . ARG A 1 96 ? 1.340 -0.191 1.273 1.00 88.75 96 ARG A CA 1
ATOM 784 C C . ARG A 1 96 ? 0.740 -1.431 1.903 1.00 88.75 96 ARG A C 1
ATOM 786 O O . ARG A 1 96 ? 1.118 -2.556 1.588 1.00 88.75 96 ARG A O 1
ATOM 793 N N . THR A 1 97 ? -0.234 -1.198 2.765 1.00 89.38 97 THR A N 1
ATOM 794 C CA . THR A 1 97 ? -1.052 -2.250 3.347 1.00 89.38 97 THR A CA 1
ATOM 795 C C . THR A 1 97 ? -2.502 -1.808 3.494 1.00 89.38 97 THR A C 1
ATOM 797 O O . THR A 1 97 ? -2.834 -0.627 3.373 1.00 89.38 97 THR A O 1
ATOM 800 N N . SER A 1 98 ? -3.379 -2.768 3.756 1.00 87.00 98 SER A N 1
ATOM 801 C CA . SER A 1 98 ? -4.783 -2.529 4.042 1.00 87.00 98 SER A CA 1
ATOM 802 C C . SER A 1 98 ? -4.984 -2.223 5.527 1.00 87.00 98 SER A C 1
ATOM 804 O O . SER A 1 98 ? -4.737 -3.070 6.389 1.00 87.00 98 SER A O 1
ATOM 806 N N . LEU A 1 99 ? -5.497 -1.026 5.809 1.00 87.12 99 LEU A N 1
ATOM 807 C CA . LEU A 1 99 ? -5.991 -0.621 7.119 1.00 87.12 99 LEU A CA 1
ATOM 808 C C . LEU A 1 99 ? -7.513 -0.779 7.157 1.00 87.12 99 LEU A C 1
ATOM 810 O O . LEU A 1 99 ? -8.243 -0.131 6.405 1.00 87.12 99 LEU A O 1
ATOM 814 N N . TYR A 1 100 ? -7.986 -1.637 8.048 1.00 85.75 100 TYR A N 1
ATOM 815 C CA . TYR A 1 100 ? -9.392 -1.829 8.360 1.00 85.75 100 TYR A CA 1
ATOM 816 C C . TYR A 1 100 ? -9.786 -0.825 9.431 1.00 85.75 100 TYR A C 1
ATOM 818 O O . TYR A 1 100 ? -9.161 -0.764 10.485 1.00 85.75 100 TYR A O 1
ATOM 826 N N . ILE A 1 101 ? -10.821 -0.042 9.168 1.00 86.06 101 ILE A N 1
ATOM 827 C CA . ILE A 1 101 ? -11.345 0.934 10.118 1.00 86.06 101 ILE A CA 1
ATOM 828 C C . ILE A 1 101 ? -12.717 0.459 10.546 1.00 86.06 101 ILE A C 1
ATOM 830 O O . ILE A 1 101 ? -13.643 0.455 9.734 1.00 86.06 101 ILE A O 1
ATOM 834 N N . ASP A 1 102 ? -12.822 0.044 11.803 1.00 83.88 102 ASP A N 1
ATOM 835 C CA . ASP A 1 102 ? -14.064 -0.443 12.389 1.00 83.88 102 ASP A CA 1
ATOM 836 C C . ASP A 1 102 ? -14.769 0.684 13.152 1.00 83.88 102 ASP A C 1
ATOM 838 O O . ASP A 1 102 ? -14.164 1.350 13.994 1.00 83.88 102 ASP A O 1
ATOM 842 N N . ASN A 1 103 ? -16.049 0.913 12.852 1.00 83.88 103 ASN A N 1
ATOM 843 C CA . ASN A 1 103 ? -16.888 1.870 13.563 1.00 83.88 103 ASN A CA 1
ATOM 844 C C . ASN A 1 103 ? -18.075 1.164 14.213 1.00 83.88 103 ASN A C 1
ATOM 846 O O . ASN A 1 103 ? -19.096 0.918 13.574 1.00 83.88 103 ASN A O 1
ATOM 850 N N . GLY A 1 104 ? -17.990 0.850 15.500 1.00 73.50 104 GLY A N 1
ATOM 851 C CA . GLY A 1 104 ? 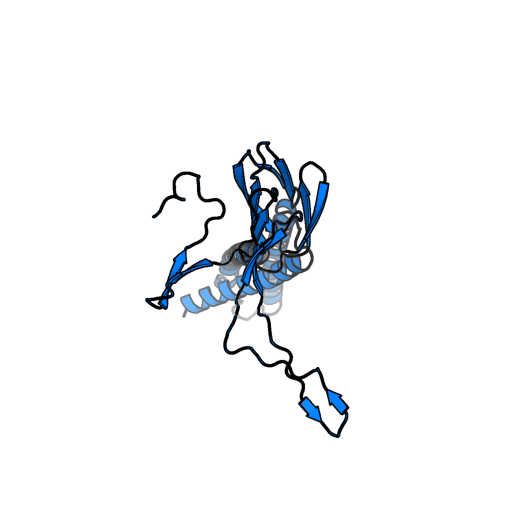-19.118 0.305 16.279 1.00 73.50 104 GLY A CA 1
ATOM 852 C C . GLY A 1 104 ? -19.913 1.339 17.047 1.00 73.50 104 GLY A C 1
ATOM 853 O O . GLY A 1 104 ? -20.797 0.990 17.829 1.00 73.50 104 GLY A O 1
ATOM 854 N N . ASN A 1 105 ? -19.666 2.624 16.793 1.00 78.06 105 ASN A N 1
ATOM 855 C CA . ASN A 1 105 ? -20.561 3.652 17.285 1.00 78.06 105 ASN A CA 1
ATOM 856 C C . ASN A 1 105 ? -21.927 3.535 16.594 1.00 78.06 105 ASN A C 1
ATOM 858 O O . ASN A 1 105 ? -22.051 3.133 15.436 1.00 78.06 105 ASN A O 1
ATOM 862 N N . ALA A 1 106 ? -22.973 3.973 17.296 1.00 83.31 106 ALA A N 1
ATOM 863 C CA . ALA A 1 106 ? -24.325 4.076 16.742 1.00 83.31 106 ALA A CA 1
ATOM 864 C C . ALA A 1 106 ? -24.481 5.222 15.718 1.00 83.31 106 ALA A C 1
ATOM 866 O O . ALA A 1 106 ? -25.551 5.389 15.135 1.00 83.31 106 ALA A O 1
ATOM 867 N N . VAL A 1 107 ? -23.425 6.010 15.504 1.00 87.06 107 VAL A N 1
ATOM 868 C CA . VAL A 1 107 ? -23.379 7.153 14.588 1.00 87.06 107 VAL A CA 1
ATOM 869 C C . VAL A 1 107 ? -22.260 6.963 13.561 1.00 87.06 107 VAL A C 1
ATOM 871 O O . VAL A 1 107 ? -21.269 6.289 13.858 1.00 87.06 107 VAL A O 1
ATOM 874 N N . PRO A 1 108 ? -22.403 7.525 12.348 1.00 89.94 108 PRO A N 1
ATOM 875 C CA . PRO A 1 108 ? -21.339 7.483 11.360 1.00 89.94 108 PRO A CA 1
ATOM 876 C C . PRO A 1 108 ? -20.119 8.270 11.844 1.00 89.94 108 PRO A C 1
ATOM 878 O O . PRO A 1 108 ? -20.251 9.259 12.568 1.00 89.94 108 PRO A O 1
ATOM 881 N N . VAL A 1 109 ? -18.938 7.835 11.416 1.00 89.88 109 VAL A N 1
ATOM 882 C CA . VAL A 1 109 ? -17.664 8.485 11.739 1.00 89.88 109 VAL A CA 1
ATOM 883 C C . VAL A 1 109 ? -16.968 8.870 10.445 1.00 89.88 109 VAL A C 1
ATOM 885 O O . VAL A 1 109 ? -16.830 8.057 9.533 1.00 89.88 109 VAL A O 1
ATOM 888 N N . GLU A 1 110 ? -16.514 10.116 10.368 1.00 93.12 110 GLU A N 1
ATOM 889 C CA . GLU A 1 110 ? -15.638 10.561 9.294 1.00 93.12 110 GLU A CA 1
ATOM 890 C C . GLU A 1 110 ? -14.187 10.242 9.642 1.00 93.12 110 GLU A C 1
ATOM 892 O O . GLU A 1 110 ? -13.685 10.647 10.695 1.00 93.12 110 GLU A O 1
ATOM 897 N N . VAL A 1 111 ? -13.514 9.530 8.742 1.00 91.25 111 VAL A N 1
ATOM 898 C CA . VAL A 1 111 ? -12.113 9.164 8.892 1.00 91.25 111 VAL A CA 1
ATOM 899 C C . VAL A 1 111 ? -11.318 9.642 7.692 1.00 91.25 111 VAL A C 1
ATOM 901 O O . VAL A 1 111 ? -11.668 9.371 6.546 1.00 91.25 111 VAL A O 1
ATOM 904 N N . THR A 1 112 ? -10.238 10.367 7.962 1.00 90.69 112 THR A N 1
ATOM 905 C CA . THR A 1 112 ? -9.291 10.831 6.951 1.00 90.69 112 THR A CA 1
ATOM 906 C C . THR A 1 112 ? -7.927 10.227 7.218 1.00 90.69 112 THR A C 1
ATOM 908 O O . THR A 1 112 ? -7.379 10.422 8.298 1.00 90.69 112 THR A O 1
ATOM 911 N N . ILE A 1 113 ? -7.368 9.530 6.235 1.00 87.50 113 ILE A N 1
ATOM 912 C CA . ILE A 1 113 ? -6.002 9.003 6.277 1.00 87.50 113 ILE A CA 1
ATOM 913 C C . ILE A 1 113 ? -5.389 9.073 4.880 1.00 87.50 113 ILE A C 1
ATOM 915 O O . ILE A 1 113 ? -6.096 8.899 3.887 1.00 87.50 113 ILE A O 1
ATOM 919 N N . ALA A 1 114 ? -4.092 9.377 4.789 1.00 76.50 114 ALA A N 1
ATOM 920 C CA . ALA A 1 114 ? -3.372 9.492 3.515 1.00 76.50 114 ALA A CA 1
ATOM 921 C C . ALA A 1 114 ? -4.103 10.385 2.480 1.00 76.50 114 ALA A C 1
ATOM 923 O O . ALA A 1 114 ? -4.211 10.050 1.302 1.00 76.50 114 ALA A O 1
ATOM 924 N N . SER A 1 115 ? -4.643 11.523 2.936 1.00 75.88 115 SER A N 1
ATOM 925 C CA . SER A 1 115 ? -5.446 12.474 2.138 1.00 75.88 115 SER A CA 1
ATOM 926 C C . SER A 1 115 ? -6.769 11.929 1.576 1.00 75.88 115 SER A C 1
ATOM 928 O O . SER A 1 115 ? -7.395 12.577 0.740 1.00 75.88 115 SER A O 1
ATOM 930 N N . THR A 1 116 ? -7.218 10.761 2.036 1.00 82.94 116 THR A N 1
ATOM 931 C CA . THR A 1 116 ? -8.494 10.156 1.649 1.00 82.94 116 THR A CA 1
ATOM 932 C C . THR A 1 116 ? -9.473 10.252 2.809 1.00 82.94 116 THR A C 1
ATOM 934 O O . THR A 1 116 ? -9.243 9.658 3.860 1.00 82.94 116 THR A O 1
ATOM 937 N N . THR A 1 117 ? -10.575 10.973 2.612 1.00 90.38 117 THR A N 1
ATOM 938 C CA . THR A 1 117 ? -11.677 11.055 3.578 1.00 90.38 117 THR A CA 1
ATOM 939 C C . THR A 1 117 ? -12.769 10.061 3.205 1.00 90.38 117 THR A C 1
ATOM 941 O O . THR A 1 117 ? -13.246 10.047 2.069 1.00 90.38 117 THR A O 1
ATOM 944 N N . LYS A 1 118 ? -13.174 9.227 4.161 1.00 91.81 118 LYS A N 1
ATOM 945 C CA . LYS A 1 118 ? -14.284 8.282 4.028 1.00 91.81 118 LYS A CA 1
ATOM 946 C C . LYS A 1 118 ? -15.180 8.356 5.257 1.00 91.81 118 LYS A C 1
ATOM 948 O O . LYS A 1 118 ? -14.707 8.514 6.378 1.00 91.81 118 LYS A O 1
ATOM 953 N N . THR A 1 119 ? -16.478 8.190 5.046 1.00 93.50 119 THR A N 1
ATOM 954 C CA . THR A 1 119 ? -17.445 8.029 6.132 1.00 93.50 119 THR A CA 1
ATOM 955 C C . THR A 1 119 ? -17.682 6.545 6.371 1.00 93.50 119 THR A C 1
ATOM 957 O O . THR A 1 119 ? -18.036 5.820 5.443 1.00 93.50 119 THR A O 1
ATOM 960 N N . VAL A 1 120 ? -17.502 6.101 7.612 1.00 89.31 120 VAL A N 1
ATOM 961 C CA . VAL A 1 120 ? -17.826 4.744 8.059 1.00 89.31 120 VAL A CA 1
ATOM 962 C C . VAL A 1 120 ? -19.227 4.765 8.653 1.00 89.31 120 VAL A C 1
ATOM 964 O O . VAL A 1 120 ? -19.498 5.546 9.569 1.00 89.31 120 VAL A O 1
ATOM 967 N N . ALA A 1 121 ? -20.131 3.941 8.127 1.00 87.62 121 ALA A N 1
ATOM 968 C CA . ALA A 1 121 ? -21.493 3.847 8.640 1.00 87.62 121 ALA A CA 1
ATOM 969 C C . ALA A 1 121 ? -21.514 3.308 10.089 1.00 87.62 121 ALA A C 1
ATOM 971 O O . ALA A 1 121 ? -20.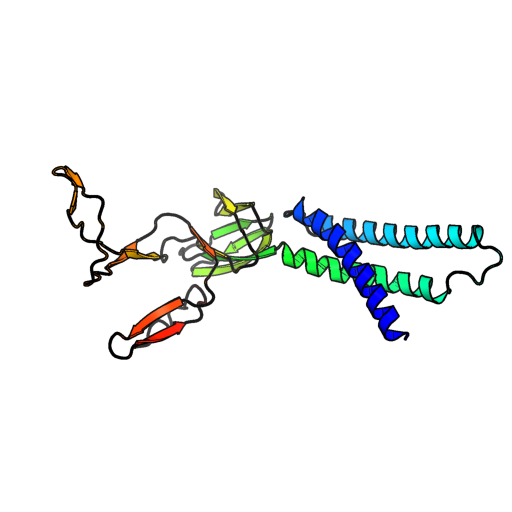531 2.719 10.548 1.00 87.62 121 ALA A O 1
ATOM 972 N N . PRO A 1 122 ? -22.607 3.524 10.845 1.00 84.31 122 PRO A N 1
ATOM 973 C CA . PRO A 1 122 ? -22.775 2.905 12.153 1.00 84.31 122 PRO A CA 1
ATOM 974 C C . PRO A 1 122 ? -22.698 1.383 12.072 1.00 84.31 122 PRO A C 1
ATOM 976 O O . PRO A 1 122 ? -23.361 0.775 11.233 1.00 84.31 122 PRO A O 1
ATOM 979 N N . ASN A 1 123 ? -21.990 0.771 13.014 1.00 79.12 123 ASN A N 1
ATOM 980 C CA . ASN A 1 123 ? -21.808 -0.677 13.093 1.00 79.12 123 ASN A CA 1
ATOM 981 C C . ASN A 1 123 ? -21.192 -1.323 11.833 1.00 79.12 123 ASN A C 1
ATOM 983 O O . ASN A 1 123 ? -21.369 -2.522 11.617 1.00 79.12 123 ASN A O 1
ATOM 987 N N . ASP A 1 124 ? -20.417 -0.569 11.058 1.00 81.12 124 ASP A N 1
ATOM 988 C CA . ASP A 1 124 ? -19.794 -1.021 9.813 1.00 81.12 124 ASP A CA 1
ATOM 989 C C . ASP A 1 124 ? -18.268 -0.844 9.845 1.00 81.12 124 ASP A C 1
ATOM 991 O O . ASP A 1 124 ? -17.731 -0.177 10.735 1.00 81.12 124 ASP A O 1
ATOM 995 N N . PHE A 1 125 ? -17.578 -1.422 8.864 1.00 85.31 125 PHE A N 1
ATOM 996 C CA . PHE A 1 125 ? -16.144 -1.246 8.663 1.00 85.31 125 PHE A CA 1
ATOM 997 C C . PHE A 1 125 ? -15.825 -0.861 7.218 1.00 85.31 125 PHE A C 1
ATOM 999 O O . PHE A 1 125 ? -16.559 -1.163 6.279 1.00 85.31 125 PHE A O 1
ATOM 1006 N N . ILE A 1 126 ? -14.679 -0.216 7.022 1.00 87.38 126 ILE A N 1
ATOM 1007 C CA . ILE A 1 126 ? -14.130 0.060 5.691 1.00 87.38 126 ILE A CA 1
ATOM 1008 C C . ILE A 1 126 ? -12.675 -0.376 5.608 1.00 87.38 126 ILE A C 1
ATOM 1010 O O . ILE A 1 126 ? -11.995 -0.518 6.620 1.00 87.38 126 ILE A O 1
ATOM 1014 N N . VAL A 1 127 ? -12.185 -0.531 4.381 1.00 87.12 127 VAL A N 1
ATOM 1015 C CA . VAL A 1 127 ? -10.771 -0.791 4.100 1.00 87.12 127 VAL A CA 1
ATOM 1016 C C . VAL A 1 127 ? -10.167 0.407 3.373 1.00 87.12 127 VAL A C 1
ATOM 1018 O O . VAL A 1 127 ? -10.780 0.988 2.461 1.00 87.12 127 VAL A O 1
ATOM 1021 N N . ILE A 1 128 ? -8.971 0.804 3.802 1.00 88.12 128 ILE A N 1
ATOM 1022 C CA . ILE A 1 128 ? -8.199 1.891 3.205 1.00 88.12 128 ILE A CA 1
ATOM 1023 C C . ILE A 1 128 ? -6.766 1.430 2.950 1.00 88.12 128 ILE A C 1
ATOM 1025 O O . ILE A 1 128 ? -6.087 0.961 3.862 1.00 88.12 128 ILE A O 1
ATOM 1029 N N . ASP A 1 129 ? -6.295 1.617 1.719 1.00 88.19 129 ASP A N 1
ATOM 1030 C CA . ASP A 1 129 ? -4.888 1.425 1.383 1.00 88.19 129 ASP A CA 1
ATOM 1031 C C . ASP A 1 129 ? -4.054 2.543 2.002 1.00 88.19 129 ASP A C 1
ATOM 1033 O O . ASP A 1 129 ? -4.212 3.724 1.682 1.00 88.19 129 ASP A O 1
ATOM 1037 N N . THR A 1 130 ? -3.157 2.156 2.898 1.00 88.94 130 THR A N 1
ATOM 1038 C CA . THR A 1 130 ? -2.370 3.073 3.720 1.00 88.94 130 THR A CA 1
ATOM 1039 C C . THR A 1 130 ? -0.882 2.790 3.507 1.00 88.94 130 THR A C 1
ATOM 1041 O O . THR A 1 130 ? -0.496 1.620 3.432 1.00 88.94 130 THR A O 1
ATOM 1044 N N . PRO A 1 131 ? -0.030 3.819 3.355 1.00 90.19 131 PRO A N 1
ATOM 1045 C CA . PRO A 1 131 ? 1.406 3.608 3.241 1.00 90.19 131 PRO A CA 1
ATOM 1046 C C . PRO A 1 131 ? 1.999 3.111 4.563 1.00 90.19 131 PRO A C 1
ATOM 1048 O O . PRO A 1 131 ? 1.495 3.423 5.641 1.00 90.19 131 PRO A O 1
ATOM 1051 N N . LEU A 1 132 ? 3.087 2.351 4.482 1.00 89.69 132 LEU A N 1
ATOM 1052 C CA . LEU A 1 132 ? 3.843 1.930 5.662 1.00 89.69 132 LEU A CA 1
ATOM 1053 C C . LEU A 1 132 ? 4.535 3.122 6.335 1.00 89.69 132 LEU A C 1
ATOM 1055 O O . LEU A 1 132 ? 4.902 4.100 5.680 1.00 89.69 132 LEU A O 1
ATOM 1059 N N . GLY A 1 133 ? 4.770 3.003 7.637 1.00 87.06 133 GLY A N 1
ATOM 1060 C CA . GLY A 1 133 ? 5.391 4.004 8.497 1.00 87.06 133 GLY A CA 1
ATOM 1061 C C . GLY A 1 133 ? 4.378 4.869 9.245 1.00 87.06 133 GLY A C 1
ATOM 1062 O O . GLY A 1 133 ? 3.225 4.485 9.472 1.00 87.06 133 GLY A O 1
ATOM 1063 N N . GLU A 1 134 ? 4.824 6.055 9.650 1.00 88.25 134 GLU A N 1
ATOM 1064 C CA . GLU A 1 134 ? 3.984 7.013 10.363 1.00 88.25 134 GLU A CA 1
ATOM 1065 C C . GLU A 1 134 ? 2.928 7.617 9.434 1.00 88.25 134 GLU A C 1
ATOM 1067 O O . GLU A 1 134 ? 3.232 8.085 8.337 1.00 88.25 134 GLU A O 1
ATOM 1072 N N . ASN A 1 135 ? 1.679 7.625 9.890 1.00 87.69 135 ASN A N 1
ATOM 1073 C CA . ASN A 1 135 ? 0.522 8.159 9.187 1.00 87.69 135 ASN A CA 1
ATOM 1074 C C . ASN A 1 135 ? -0.294 9.048 10.128 1.00 87.69 135 ASN A C 1
ATOM 1076 O O . ASN A 1 135 ? -0.542 8.682 11.277 1.00 87.69 135 ASN A O 1
ATOM 1080 N N . GLU A 1 136 ? -0.770 10.188 9.626 1.00 89.69 136 GLU A N 1
ATOM 1081 C CA . GLU A 1 136 ? -1.783 10.985 10.319 1.00 89.69 136 GLU A CA 1
ATOM 1082 C C . GLU A 1 136 ? -3.175 10.453 9.954 1.00 89.69 136 GLU A C 1
ATOM 1084 O O . GLU A 1 136 ? -3.556 10.417 8.781 1.00 89.69 136 GLU A O 1
ATOM 1089 N N . ILE A 1 137 ? -3.935 10.056 10.971 1.00 89.19 137 ILE A N 1
ATOM 1090 C CA . ILE A 1 137 ? -5.346 9.699 10.869 1.00 89.19 137 ILE A CA 1
ATOM 1091 C C . ILE A 1 137 ? -6.176 10.755 11.603 1.00 89.19 137 ILE A C 1
ATOM 1093 O O . ILE A 1 137 ? -5.872 11.131 12.731 1.00 89.19 137 ILE A O 1
ATOM 1097 N N . SER A 1 138 ? -7.232 11.256 10.971 1.00 89.38 138 SER A N 1
ATOM 1098 C CA . SER A 1 138 ? -8.191 12.175 11.585 1.00 89.38 138 SER A CA 1
ATOM 1099 C C . SER A 1 138 ? -9.541 11.494 11.705 1.00 89.38 138 SER A C 1
ATOM 1101 O O . SER A 1 138 ? -10.061 10.995 10.713 1.00 89.38 138 SER A O 1
ATOM 1103 N N . ILE A 1 139 ? -10.105 11.485 12.908 1.00 88.00 139 ILE A N 1
ATOM 1104 C CA . ILE A 1 139 ? -11.379 10.837 13.225 1.00 88.00 139 ILE A CA 1
ATOM 1105 C C . ILE A 1 139 ? -12.307 11.894 13.800 1.00 88.00 139 ILE A C 1
ATOM 1107 O O . ILE A 1 139 ? -12.025 12.454 14.863 1.00 88.00 139 ILE A O 1
ATOM 1111 N N . ASN A 1 140 ? -13.396 12.200 13.093 1.00 86.12 140 ASN A N 1
ATOM 1112 C CA . ASN A 1 140 ? -14.313 13.293 13.438 1.00 86.12 140 ASN A CA 1
ATOM 1113 C C . ASN A 1 140 ? -13.565 14.609 13.751 1.00 86.12 140 ASN A C 1
ATOM 1115 O O . ASN A 1 140 ? -13.863 15.302 14.725 1.00 86.12 140 ASN A O 1
ATOM 1119 N N . GLY A 1 141 ? -12.526 14.914 12.966 1.00 81.44 141 GLY A N 1
ATOM 1120 C CA . GLY A 1 141 ? -11.687 16.108 13.123 1.00 81.44 141 GLY A CA 1
ATOM 1121 C C . GLY A 1 141 ? -10.581 16.017 14.183 1.00 81.44 141 GLY A C 1
ATOM 1122 O O . GLY A 1 141 ? -9.769 16.938 14.281 1.00 81.44 141 GLY A O 1
ATOM 1123 N N . LYS A 1 142 ? -10.498 14.932 14.966 1.00 84.81 142 LYS A N 1
ATOM 1124 C CA . LYS A 1 142 ? -9.399 14.705 15.917 1.00 84.81 142 LYS A CA 1
ATOM 1125 C C . LYS A 1 142 ? -8.262 13.946 15.243 1.00 84.81 142 LYS A C 1
ATOM 1127 O O . LYS A 1 142 ? -8.424 12.784 14.882 1.00 84.81 142 LYS A O 1
ATOM 1132 N N . LYS A 1 143 ? -7.109 14.601 15.121 1.00 88.00 143 LYS A N 1
ATOM 1133 C CA . LYS A 1 143 ? -5.892 14.033 14.532 1.00 88.00 143 LYS A CA 1
ATOM 1134 C C . LYS A 1 143 ? -5.151 13.136 15.521 1.00 88.00 143 LYS A C 1
ATOM 1136 O O . LYS A 1 143 ? -5.033 13.473 16.700 1.00 88.00 143 LYS A O 1
ATOM 1141 N N . LYS A 1 144 ? -4.628 12.023 15.021 1.00 84.69 144 LYS A N 1
ATOM 1142 C CA . LYS A 1 144 ? -3.773 11.062 15.719 1.00 84.69 144 LYS A CA 1
ATOM 1143 C C . LYS A 1 144 ? -2.692 10.576 14.761 1.00 84.69 144 LYS A C 1
ATOM 1145 O O . LYS A 1 144 ? -2.903 10.546 13.552 1.00 84.69 144 LYS A O 1
ATOM 1150 N N . THR A 1 145 ? -1.560 10.161 15.311 1.00 86.44 145 THR A N 1
ATOM 1151 C CA . THR A 1 145 ? -0.501 9.505 14.541 1.00 86.44 145 THR A CA 1
ATOM 1152 C C . THR A 1 145 ? -0.568 8.011 14.803 1.00 86.44 145 THR A C 1
ATOM 1154 O O . THR A 1 145 ? -0.627 7.590 15.958 1.00 86.44 145 THR A O 1
ATOM 1157 N N . ILE A 1 146 ? -0.567 7.216 13.740 1.00 85.94 146 ILE A N 1
ATOM 1158 C CA . ILE A 1 146 ? -0.430 5.760 13.803 1.00 85.94 146 ILE A CA 1
ATOM 1159 C C . ILE A 1 146 ? 0.851 5.355 13.082 1.00 85.94 146 ILE A C 1
ATOM 1161 O O . ILE A 1 146 ? 1.244 6.005 12.118 1.00 85.94 146 ILE A O 1
ATOM 1165 N N . ASN A 1 147 ? 1.502 4.291 13.542 1.00 86.31 147 ASN A N 1
ATOM 1166 C CA . ASN A 1 147 ? 2.690 3.750 12.893 1.00 86.31 147 ASN A CA 1
ATOM 1167 C C . ASN A 1 147 ? 2.393 2.333 12.402 1.00 86.31 147 ASN A C 1
ATOM 1169 O O . ASN A 1 147 ? 2.070 1.461 13.206 1.00 86.31 147 ASN A O 1
ATOM 1173 N N . ILE A 1 148 ? 2.468 2.135 11.088 1.00 86.44 148 ILE A N 1
ATOM 1174 C CA . ILE A 1 148 ? 2.203 0.862 10.415 1.00 86.44 148 ILE A CA 1
ATOM 1175 C C . ILE A 1 148 ? 3.549 0.250 10.043 1.00 86.44 148 ILE A C 1
ATOM 1177 O O . ILE A 1 148 ? 4.247 0.767 9.173 1.00 86.44 148 ILE A O 1
ATOM 1181 N N . LEU A 1 149 ? 3.939 -0.824 10.722 1.00 81.81 149 LEU A N 1
ATOM 1182 C CA . LEU A 1 149 ? 5.314 -1.328 10.657 1.00 81.81 149 LEU A CA 1
ATOM 1183 C C . LEU A 1 149 ? 5.578 -2.250 9.460 1.00 81.81 149 LEU A C 1
ATOM 1185 O O . LEU A 1 149 ? 6.714 -2.326 8.994 1.00 81.81 149 LEU A O 1
ATOM 1189 N N . ASP A 1 150 ? 4.549 -2.930 8.959 1.00 82.38 150 ASP A N 1
ATOM 1190 C CA . ASP A 1 150 ? 4.681 -3.982 7.952 1.00 82.38 150 ASP A CA 1
ATOM 1191 C C . ASP A 1 150 ? 3.420 -4.141 7.085 1.00 82.38 150 ASP A C 1
ATOM 1193 O O . ASP A 1 150 ? 2.385 -3.497 7.287 1.00 82.38 150 ASP A O 1
ATOM 1197 N N . ASN A 1 151 ? 3.518 -5.034 6.100 1.00 79.94 151 ASN A N 1
ATOM 1198 C CA . ASN A 1 151 ? 2.453 -5.380 5.159 1.00 79.94 151 ASN A CA 1
ATOM 1199 C C . ASN A 1 151 ? 1.398 -6.330 5.762 1.00 79.94 151 ASN A C 1
ATOM 1201 O O . ASN A 1 151 ? 0.637 -6.945 5.011 1.00 79.94 151 ASN A O 1
ATOM 1205 N N . GLY A 1 152 ? 1.349 -6.471 7.090 1.00 75.31 152 GLY A N 1
ATOM 1206 C CA . GLY A 1 152 ? 0.302 -7.200 7.795 1.00 75.31 152 GLY A CA 1
ATOM 1207 C C . GLY A 1 152 ? -1.070 -6.552 7.610 1.00 75.31 152 GLY A C 1
ATOM 1208 O O . GLY A 1 152 ? -1.207 -5.471 7.037 1.00 75.31 152 GLY A O 1
ATOM 1209 N N . LYS A 1 153 ? -2.131 -7.208 8.080 1.00 74.44 153 LYS A N 1
ATOM 1210 C CA . LYS A 1 153 ? -3.479 -6.617 8.068 1.00 74.44 153 LYS A CA 1
ATOM 1211 C C . LYS A 1 153 ? -3.646 -5.779 9.322 1.00 74.44 153 LYS A C 1
ATOM 1213 O O . LYS A 1 153 ? -3.581 -6.321 10.416 1.00 74.44 153 LYS A O 1
ATOM 1218 N N . TRP A 1 154 ? -3.914 -4.490 9.182 1.00 78.25 154 TRP A N 1
ATOM 1219 C CA . TRP A 1 154 ? -4.016 -3.597 10.336 1.00 78.25 154 TRP A CA 1
ATOM 1220 C C . TRP A 1 154 ? -5.465 -3.261 10.627 1.00 78.25 154 TRP A C 1
ATOM 1222 O O . TRP A 1 154 ? -6.222 -2.972 9.706 1.00 78.25 154 TRP A O 1
ATOM 1232 N N . VAL A 1 155 ? -5.855 -3.270 11.898 1.00 80.38 155 VAL A N 1
ATOM 1233 C CA . VAL A 1 155 ? -7.200 -2.870 12.321 1.00 80.38 155 VAL A CA 1
ATOM 1234 C C . VAL A 1 155 ? -7.091 -1.669 13.246 1.00 80.38 155 VAL A C 1
ATOM 1236 O O . VAL A 1 155 ? -6.347 -1.685 14.226 1.00 80.38 155 VAL A O 1
ATOM 1239 N N . TYR A 1 156 ? -7.856 -0.633 12.927 1.00 81.50 156 TYR A N 1
ATOM 1240 C CA . TYR A 1 156 ? -8.071 0.532 13.761 1.00 81.50 156 TYR A CA 1
ATOM 1241 C C . TYR A 1 156 ? -9.521 0.536 14.228 1.00 81.50 156 TYR A C 1
ATOM 1243 O O . TYR A 1 156 ? -10.437 0.690 13.415 1.00 81.50 156 TYR A O 1
ATOM 1251 N N . ASN A 1 157 ? -9.732 0.382 15.532 1.00 79.50 157 ASN A N 1
ATOM 1252 C CA . ASN A 1 157 ? -11.071 0.459 16.090 1.00 79.50 157 ASN A CA 1
ATOM 1253 C C . ASN A 1 157 ? -11.382 1.885 16.570 1.00 79.50 157 ASN A C 1
ATOM 1255 O O . ASN A 1 157 ? -10.692 2.422 17.436 1.00 79.50 157 ASN A O 1
ATOM 1259 N N . VAL A 1 158 ? -12.420 2.495 15.993 1.00 77.38 158 VAL A N 1
ATOM 1260 C CA . VAL A 1 158 ? -12.903 3.831 16.365 1.00 77.38 158 VAL A CA 1
ATOM 1261 C C . VAL A 1 158 ? -13.771 3.790 17.626 1.00 77.38 158 VAL A C 1
ATOM 1263 O O . VAL A 1 158 ? -13.901 4.802 18.320 1.00 77.38 158 VAL A O 1
ATOM 1266 N N . ASP A 1 159 ? -14.393 2.649 17.931 1.00 69.56 159 ASP A N 1
ATOM 1267 C CA . ASP A 1 159 ? -15.211 2.468 19.121 1.00 69.56 159 ASP A CA 1
ATOM 1268 C C . ASP A 1 159 ? -14.550 1.527 20.136 1.00 69.56 159 ASP A C 1
ATOM 1270 O O . ASP A 1 159 ? -14.297 0.347 19.917 1.00 69.56 159 ASP A O 1
ATOM 1274 N N . ASN A 1 160 ? -14.366 2.030 21.350 1.00 56.25 160 ASN A N 1
ATOM 1275 C CA . ASN A 1 160 ? -13.981 1.190 22.484 1.00 56.25 160 ASN A CA 1
ATOM 1276 C C . ASN A 1 160 ? -15.167 0.377 23.043 1.00 56.25 160 ASN A C 1
ATOM 1278 O O . ASN A 1 160 ? -15.053 -0.267 24.082 1.00 56.25 160 ASN A O 1
ATOM 1282 N N . LEU A 1 161 ? -16.331 0.420 22.382 1.00 46.09 161 LEU A N 1
ATOM 1283 C CA . LEU A 1 161 ? -17.588 -0.148 22.872 1.00 46.09 161 LEU A CA 1
ATOM 1284 C C . LEU A 1 161 ? -17.625 -1.682 22.810 1.00 46.09 161 LEU A C 1
ATOM 1286 O O . LEU A 1 161 ? -18.388 -2.278 23.565 1.00 46.09 161 LEU A O 1
ATOM 1290 N N . ASN A 1 162 ? -16.785 -2.317 21.984 1.00 46.38 162 ASN A N 1
ATOM 1291 C CA . ASN A 1 162 ? -16.762 -3.778 21.801 1.00 46.38 162 ASN A CA 1
ATOM 1292 C C . ASN A 1 162 ? -15.349 -4.387 21.842 1.00 46.38 162 ASN A C 1
ATOM 1294 O O . ASN A 1 162 ? -15.116 -5.476 21.316 1.00 46.38 162 ASN A O 1
ATOM 1298 N N . SER A 1 163 ? -14.401 -3.682 22.452 1.00 47.28 163 SER A N 1
ATOM 1299 C CA . SER A 1 163 ? -12.989 -4.047 22.431 1.00 47.28 163 SER A CA 1
ATOM 1300 C C . SER A 1 163 ? -12.568 -4.640 23.766 1.00 47.28 163 SER A C 1
ATOM 1302 O O . SER A 1 163 ? -12.426 -3.930 24.760 1.00 47.28 163 SER A O 1
ATOM 1304 N N . TYR A 1 164 ? -12.384 -5.957 23.780 1.00 45.66 164 TYR A N 1
ATOM 1305 C CA . TYR A 1 164 ? -11.946 -6.712 24.946 1.00 45.66 164 TYR A CA 1
ATOM 1306 C C . TYR A 1 164 ? -10.556 -7.278 24.667 1.00 45.66 164 TYR A C 1
ATOM 1308 O O . TYR A 1 164 ? -10.385 -8.069 23.741 1.00 45.66 164 TYR A O 1
ATOM 1316 N N . ILE A 1 165 ? -9.563 -6.874 25.459 1.00 47.53 165 ILE A N 1
ATOM 1317 C CA . ILE A 1 165 ? -8.255 -7.534 25.459 1.00 47.53 165 ILE A CA 1
ATOM 1318 C C . ILE A 1 165 ? -8.340 -8.683 26.462 1.00 47.53 165 ILE A C 1
ATOM 1320 O O . ILE A 1 165 ? -8.602 -8.446 27.642 1.00 47.53 165 ILE A O 1
ATOM 1324 N N . GLU A 1 166 ? -8.139 -9.917 25.995 1.00 40.56 166 GLU A N 1
ATOM 1325 C CA . GLU A 1 166 ? -7.936 -11.072 26.873 1.00 40.56 166 GLU A CA 1
ATOM 1326 C C . GLU A 1 166 ? -6.467 -11.089 27.311 1.00 40.56 166 GLU A C 1
ATOM 1328 O O . GLU A 1 166 ? -5.573 -11.467 26.552 1.00 40.56 166 GLU A O 1
ATOM 1333 N N . GLY A 1 167 ? -6.211 -10.628 28.535 1.00 41.34 167 GLY A N 1
ATOM 1334 C CA . GLY A 1 167 ? -4.898 -10.725 29.164 1.00 41.34 167 GLY A CA 1
ATOM 1335 C C . GLY A 1 167 ? -4.761 -12.048 29.912 1.00 41.34 167 GLY A C 1
ATOM 1336 O O . GLY A 1 167 ? -5.650 -12.430 30.670 1.00 41.34 167 GLY A O 1
ATOM 1337 N N . THR A 1 168 ? -3.639 -12.745 29.724 1.00 39.75 168 THR A N 1
ATOM 1338 C CA . THR A 1 168 ? -3.241 -13.857 30.600 1.00 39.75 168 THR A CA 1
ATOM 1339 C C . THR A 1 168 ? -2.268 -13.318 31.640 1.00 39.75 168 THR A C 1
ATOM 1341 O O . THR A 1 168 ? -1.146 -12.954 31.290 1.00 39.75 168 THR A O 1
ATOM 1344 N N . VAL A 1 169 ? -2.695 -13.241 32.903 1.00 41.12 169 VAL A N 1
ATOM 1345 C CA . VAL A 1 169 ? -1.819 -12.857 34.019 1.00 41.12 169 VAL A CA 1
ATOM 1346 C C . VAL A 1 169 ? -1.347 -14.123 34.724 1.00 41.12 169 VAL A C 1
ATOM 1348 O O . VAL A 1 169 ? -2.149 -14.868 35.288 1.00 41.12 169 VAL A O 1
ATOM 1351 N N . ASP A 1 170 ? -0.038 -14.365 34.673 1.00 41.78 170 ASP A N 1
ATOM 1352 C CA . ASP A 1 170 ? 0.612 -15.458 35.391 1.00 41.78 170 ASP A CA 1
ATOM 1353 C C . ASP A 1 170 ? 1.073 -14.943 36.765 1.00 41.78 170 ASP A C 1
ATOM 1355 O O . ASP A 1 170 ? 2.072 -14.229 36.872 1.00 41.78 170 ASP A O 1
ATOM 1359 N N . TYR A 1 171 ? 0.348 -15.298 37.828 1.00 43.91 171 TYR A N 1
ATOM 1360 C CA . TYR A 1 171 ? 0.791 -15.031 39.197 1.00 43.91 171 TYR A CA 1
ATOM 1361 C C . TYR A 1 171 ? 1.855 -16.060 39.600 1.00 43.91 171 TYR A C 1
ATOM 1363 O O . TYR A 1 171 ? 1.619 -17.268 39.549 1.00 43.91 171 TYR A O 1
ATOM 1371 N N . ALA A 1 172 ? 3.037 -15.584 39.988 1.00 45.03 172 ALA A N 1
ATOM 1372 C CA . ALA A 1 172 ? 4.095 -16.416 40.547 1.00 45.03 172 ALA A CA 1
ATOM 1373 C C . ALA A 1 172 ? 4.167 -16.219 42.066 1.00 45.03 172 ALA A C 1
ATOM 1375 O O . ALA A 1 172 ? 4.139 -15.081 42.540 1.00 45.03 172 ALA A O 1
ATOM 1376 N N . ASP A 1 173 ? 4.296 -17.313 42.818 1.00 49.69 173 ASP A N 1
ATOM 1377 C CA . ASP A 1 173 ? 4.559 -17.242 44.254 1.00 49.69 173 ASP A CA 1
ATOM 1378 C C . ASP A 1 173 ? 6.021 -16.831 44.488 1.00 49.69 173 ASP A C 1
ATOM 1380 O O . ASP A 1 173 ? 6.961 -17.376 43.891 1.00 49.69 173 ASP A O 1
ATOM 1384 N N . GLN A 1 174 ? 6.226 -15.850 45.368 1.00 52.12 174 GLN A N 1
ATOM 1385 C CA . GLN A 1 174 ? 7.562 -15.482 45.831 1.00 52.12 174 GLN A CA 1
ATOM 1386 C C . GLN A 1 174 ? 8.089 -16.575 46.767 1.00 52.12 174 GLN A C 1
ATOM 1388 O O . GLN A 1 174 ? 7.515 -16.824 47.827 1.00 52.12 174 GLN A O 1
ATOM 1393 N N . GLU A 1 175 ? 9.201 -17.218 46.403 1.00 53.56 175 GLU A N 1
ATOM 1394 C CA . GLU A 1 175 ? 9.878 -18.185 47.267 1.00 53.56 175 GLU A CA 1
ATOM 1395 C C . GLU A 1 175 ? 11.061 -17.479 47.946 1.00 53.56 175 GLU A C 1
ATOM 1397 O O . GLU A 1 175 ? 12.011 -17.055 47.292 1.00 53.56 175 GLU A O 1
ATOM 1402 N N . VAL A 1 176 ? 11.023 -17.326 49.273 1.00 52.53 176 VAL A N 1
ATOM 1403 C CA . VAL A 1 176 ? 12.138 -16.713 50.016 1.00 52.53 176 VAL A CA 1
ATOM 1404 C C . VAL A 1 176 ? 13.300 -17.705 50.076 1.00 52.53 176 VAL A C 1
ATOM 1406 O O . VAL A 1 176 ? 13.183 -18.762 50.702 1.00 52.53 176 VAL A O 1
ATOM 1409 N N . ARG A 1 177 ? 14.445 -17.366 49.471 1.00 45.41 177 ARG A N 1
ATOM 1410 C CA . ARG A 1 177 ? 15.688 -18.137 49.631 1.00 45.41 177 ARG A CA 1
ATOM 1411 C C . ARG A 1 177 ? 16.602 -17.449 50.636 1.00 45.41 177 ARG A C 1
ATOM 1413 O O . ARG A 1 177 ? 16.887 -16.261 50.539 1.00 45.41 177 ARG A O 1
ATOM 1420 N N . SER A 1 178 ? 17.101 -18.223 51.597 1.00 41.88 178 SER A N 1
ATOM 1421 C CA . SER A 1 178 ? 18.153 -17.758 52.500 1.00 41.88 178 SER A CA 1
ATOM 1422 C C . SER A 1 178 ? 19.500 -17.941 51.806 1.00 41.88 178 SER A C 1
ATOM 1424 O O . SER A 1 178 ? 19.967 -19.070 51.651 1.00 41.88 178 SER A O 1
ATOM 1426 N N . ILE A 1 179 ? 20.121 -16.845 51.373 1.00 49.78 179 ILE A N 1
ATOM 1427 C CA . ILE A 1 179 ? 21.503 -16.847 50.888 1.00 49.78 179 ILE A CA 1
ATOM 1428 C C . ILE A 1 179 ? 22.319 -16.078 51.927 1.00 49.78 179 ILE A C 1
ATOM 1430 O O . ILE A 1 179 ? 22.083 -14.900 52.168 1.00 49.78 179 ILE A O 1
ATOM 1434 N N . ASN A 1 180 ? 23.263 -16.756 52.586 1.00 52.69 180 ASN A N 1
ATOM 1435 C CA . ASN A 1 180 ? 24.207 -16.142 53.530 1.00 52.69 180 ASN A CA 1
ATOM 1436 C C . ASN A 1 180 ? 23.549 -15.233 54.596 1.00 52.69 180 ASN A C 1
ATOM 1438 O O . ASN A 1 180 ? 23.926 -14.072 54.741 1.00 52.69 180 ASN A O 1
ATOM 1442 N N . ASN A 1 181 ? 22.552 -15.741 55.336 1.00 54.22 181 ASN A N 1
ATOM 1443 C CA . ASN A 1 181 ? 21.831 -15.007 56.397 1.00 54.22 181 ASN A CA 1
ATOM 1444 C C . ASN A 1 181 ? 21.172 -13.681 55.970 1.00 54.22 181 ASN A C 1
ATOM 1446 O O . ASN A 1 181 ? 20.744 -12.903 56.821 1.00 54.22 181 ASN A O 1
ATOM 1450 N N . THR A 1 182 ? 21.038 -13.438 54.668 1.00 52.19 182 THR A N 1
ATOM 1451 C CA . THR A 1 182 ? 20.316 -12.290 54.125 1.00 52.19 182 THR A CA 1
ATOM 1452 C C . THR A 1 182 ? 19.112 -12.844 53.369 1.00 52.19 182 THR A C 1
ATOM 1454 O O . THR A 1 182 ? 19.261 -13.738 52.534 1.00 52.19 182 THR A O 1
ATOM 1457 N N . GLN A 1 183 ? 17.904 -12.395 53.721 1.00 50.75 183 GLN A N 1
ATOM 1458 C CA . GLN A 1 183 ? 16.695 -12.819 53.018 1.00 50.75 183 GLN A CA 1
ATOM 1459 C C . GLN A 1 183 ? 16.707 -12.211 51.616 1.00 50.75 183 GLN A C 1
ATOM 1461 O O . GLN A 1 183 ? 16.617 -10.993 51.472 1.00 50.75 183 GLN A O 1
ATOM 1466 N N . ASP A 1 184 ? 16.834 -13.061 50.602 1.00 47.94 184 ASP A N 1
ATOM 1467 C CA . ASP A 1 184 ? 16.703 -12.674 49.206 1.00 47.94 184 ASP A CA 1
ATOM 1468 C C . ASP A 1 184 ? 15.290 -13.040 48.727 1.00 47.94 184 ASP A C 1
ATOM 1470 O O . ASP A 1 184 ? 14.890 -14.209 48.733 1.00 47.94 184 ASP A O 1
ATOM 1474 N N . THR A 1 185 ? 14.509 -12.021 48.365 1.00 54.53 185 THR A N 1
ATOM 1475 C CA . THR A 1 185 ? 13.124 -12.142 47.881 1.00 54.53 185 THR A CA 1
ATOM 1476 C C . THR A 1 185 ? 13.031 -12.224 46.355 1.00 54.53 185 THR A C 1
ATOM 1478 O O . THR A 1 185 ? 11.927 -12.258 45.811 1.00 54.53 185 THR A O 1
ATOM 1481 N N . THR A 1 186 ? 14.160 -12.262 45.637 1.00 53.59 186 THR A N 1
ATOM 1482 C CA . THR A 1 186 ? 14.169 -12.223 44.163 1.00 53.59 186 THR A CA 1
ATOM 1483 C C . THR A 1 186 ? 13.951 -13.579 43.487 1.00 53.59 186 THR A C 1
ATOM 1485 O O . THR A 1 186 ? 13.752 -13.630 42.273 1.00 53.59 186 THR A O 1
ATOM 1488 N N . ALA A 1 187 ? 13.917 -14.687 44.234 1.00 47.06 187 ALA A N 1
ATOM 1489 C CA . ALA A 1 187 ? 13.635 -16.004 43.670 1.00 47.06 187 ALA A CA 1
ATOM 1490 C C . ALA A 1 187 ? 12.124 -16.188 43.426 1.00 47.06 187 ALA A C 1
ATOM 1492 O O . ALA A 1 187 ? 11.346 -16.515 44.320 1.00 47.06 187 ALA A O 1
ATOM 1493 N N . THR A 1 188 ? 11.696 -15.980 42.182 1.00 48.34 188 THR A N 1
ATOM 1494 C CA . THR A 1 188 ? 10.320 -16.252 41.748 1.00 48.34 188 THR A CA 1
ATOM 1495 C C . THR A 1 188 ? 10.202 -17.714 41.330 1.00 48.34 188 THR A C 1
ATOM 1497 O O . THR A 1 188 ? 10.898 -18.156 40.412 1.00 48.34 188 THR A O 1
ATOM 1500 N N . LYS A 1 189 ? 9.329 -18.486 41.983 1.00 45.66 189 LYS A N 1
ATOM 1501 C CA . LYS A 1 189 ? 9.012 -19.845 41.538 1.00 45.66 189 LYS A CA 1
ATOM 1502 C C . LYS A 1 189 ? 7.785 -19.753 40.641 1.00 45.66 189 LYS A C 1
ATOM 1504 O O . LYS A 1 189 ? 6.743 -19.256 41.059 1.00 45.66 189 LYS A O 1
ATOM 1509 N N . LEU A 1 190 ? 7.897 -20.219 39.399 1.00 48.31 190 LEU A N 1
ATOM 1510 C CA . LEU A 1 190 ? 6.718 -20.447 38.563 1.00 48.31 190 LEU A CA 1
ATOM 1511 C C . LEU A 1 190 ? 5.834 -21.460 39.302 1.00 48.31 190 LEU A C 1
ATOM 1513 O O . LEU A 1 190 ? 6.241 -22.610 39.480 1.00 48.31 190 LEU A O 1
ATOM 1517 N N . SER A 1 191 ? 4.679 -21.007 39.796 1.00 44.84 191 SER A N 1
ATOM 1518 C CA . SER A 1 191 ? 3.725 -21.870 40.489 1.00 44.84 191 SER A CA 1
ATOM 1519 C C . SER A 1 191 ? 3.325 -23.012 39.554 1.00 44.84 191 SER A C 1
ATOM 1521 O O . SER A 1 191 ? 2.894 -22.781 38.422 1.00 44.84 191 SER A O 1
ATOM 1523 N N . VAL A 1 192 ? 3.496 -24.252 40.020 1.00 45.53 192 VAL A N 1
ATOM 1524 C CA . VAL A 1 192 ? 3.025 -25.457 39.316 1.00 45.53 192 VAL A CA 1
ATOM 1525 C C . VAL A 1 192 ? 1.488 -25.467 39.271 1.00 45.53 192 VAL A C 1
ATOM 1527 O O . VAL A 1 192 ? 0.902 -25.977 38.318 1.00 45.53 192 VAL A O 1
ATOM 1530 N N . ASP A 1 193 ? 0.853 -24.785 40.229 1.00 43.94 193 ASP A N 1
ATOM 1531 C CA . ASP A 1 193 ? -0.576 -24.493 40.268 1.00 43.94 193 ASP A CA 1
ATOM 1532 C C . ASP A 1 193 ? -0.821 -23.128 39.619 1.00 43.94 193 ASP A C 1
ATOM 1534 O O . ASP A 1 193 ? -0.954 -22.086 40.266 1.00 43.94 193 ASP A O 1
ATOM 1538 N N . LYS A 1 194 ? -0.790 -23.128 38.288 1.00 44.12 194 LYS A N 1
ATOM 1539 C CA . LYS A 1 194 ? -0.950 -21.935 37.462 1.00 44.12 194 LYS A CA 1
ATOM 1540 C C . LYS A 1 194 ? -2.375 -21.389 37.614 1.00 44.12 194 LYS A C 1
ATOM 1542 O O . LYS A 1 194 ? -3.279 -21.801 36.887 1.00 44.12 194 LYS A O 1
ATOM 1547 N N . ILE A 1 195 ? -2.600 -20.457 38.542 1.00 41.66 195 ILE A N 1
ATOM 1548 C CA . ILE A 1 195 ? -3.816 -19.633 38.520 1.00 41.66 195 ILE A CA 1
ATOM 1549 C C . ILE A 1 195 ? -3.654 -18.657 37.352 1.00 41.66 195 ILE A C 1
ATOM 1551 O O . ILE A 1 195 ? -3.180 -17.537 37.509 1.00 41.66 195 ILE A O 1
ATOM 1555 N N . ILE A 1 196 ? -4.012 -19.123 36.155 1.00 46.69 196 ILE A N 1
ATOM 1556 C CA . ILE A 1 196 ? -4.212 -18.272 34.987 1.00 46.69 196 ILE A CA 1
ATOM 1557 C C . ILE A 1 196 ? -5.537 -17.548 35.215 1.00 46.69 196 ILE A C 1
ATOM 1559 O O . ILE A 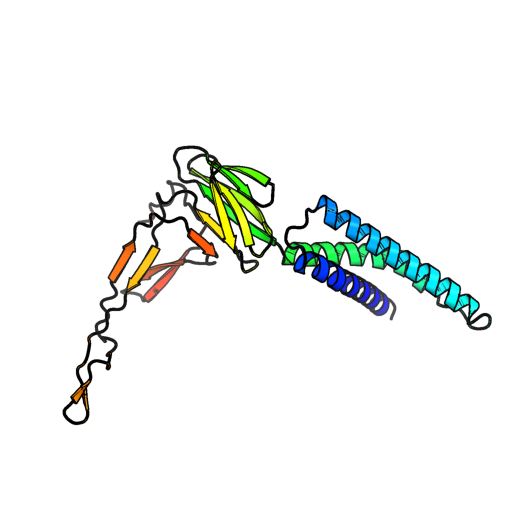1 196 ? -6.605 -18.146 35.049 1.00 46.69 196 ILE A O 1
ATOM 1563 N N . HIS A 1 197 ? -5.489 -16.279 35.613 1.00 41.91 197 HIS A N 1
ATOM 1564 C CA . HIS A 1 197 ? -6.689 -15.453 35.585 1.00 41.91 197 HIS A CA 1
ATOM 1565 C C . HIS A 1 197 ? -6.812 -14.828 34.192 1.00 41.91 197 HIS A C 1
ATOM 1567 O O . HIS A 1 197 ? -5.882 -14.188 33.697 1.00 41.91 197 HIS A O 1
ATOM 1573 N N . LYS A 1 198 ? -7.945 -15.086 33.535 1.00 42.12 198 LYS A N 1
ATOM 1574 C CA . LYS A 1 198 ? -8.326 -14.440 32.278 1.00 42.12 198 LYS A CA 1
ATOM 1575 C C . LYS A 1 198 ? -9.093 -13.181 32.643 1.00 42.12 198 LYS A C 1
ATOM 1577 O O . LYS A 1 198 ? -10.247 -13.266 33.060 1.00 42.12 198 LYS A O 1
ATOM 1582 N N . GLU A 1 199 ? -8.441 -12.034 32.527 1.00 39.41 199 GLU A N 1
ATOM 1583 C CA . GLU A 1 199 ? -9.066 -10.744 32.802 1.00 39.41 199 GLU A CA 1
ATOM 1584 C C . GLU A 1 199 ? -9.464 -10.078 31.488 1.00 39.41 199 GLU A C 1
ATOM 1586 O O . GLU A 1 199 ? -8.669 -9.980 30.550 1.00 39.41 199 GLU A O 1
ATOM 1591 N N . PHE A 1 200 ? -10.716 -9.625 31.428 1.00 41.53 200 PHE A N 1
ATOM 1592 C CA . PHE A 1 200 ? -11.212 -8.799 30.338 1.00 41.53 200 PHE A CA 1
ATOM 1593 C C . PHE A 1 200 ? -11.144 -7.343 30.772 1.00 41.53 200 PHE A C 1
ATOM 1595 O O . PHE A 1 200 ? -11.962 -6.875 31.568 1.00 41.53 200 PHE A O 1
ATOM 1602 N N . PHE A 1 201 ? -10.170 -6.615 30.241 1.00 43.47 201 PHE A N 1
ATOM 1603 C CA . PHE A 1 201 ? -10.070 -5.183 30.479 1.00 43.47 201 PHE A CA 1
ATOM 1604 C C . PHE A 1 201 ? -10.990 -4.449 29.506 1.00 43.47 201 PHE A C 1
ATOM 1606 O O . PHE A 1 201 ? -10.865 -4.598 28.288 1.00 43.47 201 PHE A O 1
ATOM 1613 N N . LYS A 1 202 ? -11.900 -3.627 30.039 1.00 38.09 202 LYS A N 1
ATOM 1614 C CA . LYS A 1 202 ? -12.576 -2.606 29.240 1.00 38.09 202 LYS A CA 1
ATOM 1615 C C . LYS A 1 202 ? -11.547 -1.521 28.940 1.00 38.09 202 LYS A C 1
ATOM 1617 O O . LYS A 1 202 ? -11.182 -0.757 29.831 1.00 38.09 202 LYS A O 1
ATOM 1622 N N . LEU A 1 203 ? -11.054 -1.479 27.708 1.00 44.62 203 LEU A N 1
ATOM 1623 C CA . LEU A 1 203 ? -10.162 -0.408 27.285 1.00 44.62 203 LEU A CA 1
ATOM 1624 C C . LEU A 1 203 ? -10.979 0.855 27.015 1.00 44.62 203 LEU A C 1
ATOM 1626 O O . LEU A 1 203 ? -11.995 0.801 26.336 1.00 44.62 203 LEU A O 1
ATOM 1630 N N . GLU A 1 204 ? -10.519 1.999 27.513 1.00 44.62 204 GLU A N 1
ATOM 1631 C CA . GLU A 1 204 ? -11.028 3.322 27.113 1.00 44.62 204 GLU A CA 1
ATOM 1632 C C . GLU A 1 204 ? -10.038 4.054 26.189 1.00 44.62 204 GLU A C 1
ATOM 1634 O O . GLU A 1 204 ? -10.188 5.246 25.929 1.00 44.62 204 GLU A O 1
ATOM 1639 N N . SER A 1 205 ? -9.043 3.332 25.660 1.00 50.03 205 SER A N 1
ATOM 1640 C CA . SER A 1 205 ? -8.045 3.834 24.713 1.00 50.03 205 SER A CA 1
ATOM 1641 C C . SER A 1 205 ? -8.260 3.225 23.337 1.00 50.03 205 SER A C 1
ATOM 1643 O O . SER A 1 205 ? -8.442 2.018 23.225 1.00 50.03 205 SER A O 1
ATOM 1645 N N . ASP A 1 206 ? -8.168 4.045 22.294 1.00 55.06 206 ASP A N 1
ATOM 1646 C CA . ASP A 1 206 ? -8.031 3.569 20.921 1.00 55.06 206 ASP A CA 1
ATOM 1647 C C . ASP A 1 206 ? -6.775 2.696 20.817 1.00 55.06 206 ASP A C 1
ATOM 1649 O O . ASP A 1 206 ? -5.746 2.987 21.440 1.00 55.06 206 ASP A O 1
ATOM 1653 N N . PHE A 1 207 ? -6.852 1.641 20.017 1.00 62.09 207 PHE A N 1
ATOM 1654 C CA . PHE A 1 207 ? -5.746 0.730 19.776 1.00 62.09 207 PHE A CA 1
ATOM 1655 C C . PHE A 1 207 ? -5.669 0.405 18.288 1.00 62.09 207 PHE A C 1
ATOM 1657 O O . PHE A 1 207 ? -6.673 0.338 17.576 1.00 62.09 207 PHE A O 1
ATOM 1664 N N . ILE A 1 208 ? -4.436 0.225 17.838 1.00 62.66 208 ILE A N 1
ATOM 1665 C CA . ILE A 1 208 ? -4.105 -0.285 16.520 1.00 62.66 208 ILE A CA 1
ATOM 1666 C C . ILE A 1 208 ? -3.331 -1.577 16.733 1.00 62.66 208 ILE A C 1
ATOM 1668 O O . ILE A 1 208 ? -2.435 -1.635 17.577 1.00 62.66 208 ILE A O 1
ATOM 1672 N N . PHE A 1 209 ? -3.706 -2.621 16.011 1.00 65.88 209 PHE A N 1
ATOM 1673 C CA . PHE A 1 209 ? -3.026 -3.903 16.092 1.00 65.88 209 PHE A CA 1
ATOM 1674 C C . PHE A 1 209 ? -2.980 -4.559 14.719 1.00 65.88 209 PHE A C 1
ATOM 1676 O O . PHE A 1 209 ? -3.840 -4.327 13.863 1.00 65.88 209 PHE A O 1
ATOM 1683 N N . GLU A 1 210 ? -1.956 -5.377 14.526 1.00 58.50 210 GLU A N 1
ATOM 1684 C CA . GLU A 1 210 ? -1.901 -6.313 13.418 1.00 58.50 210 GLU A CA 1
ATOM 1685 C C . GLU A 1 210 ? -2.890 -7.449 13.708 1.00 58.50 210 GLU A C 1
ATOM 1687 O O . GLU A 1 210 ? -2.822 -8.101 14.752 1.00 58.50 210 GLU A O 1
ATOM 1692 N N . ALA A 1 211 ? -3.852 -7.654 12.815 1.00 58.44 211 ALA A N 1
ATOM 1693 C CA . ALA A 1 211 ? -4.843 -8.710 12.913 1.00 58.44 211 ALA A CA 1
ATOM 1694 C C . ALA A 1 211 ? -4.162 -10.085 12.794 1.00 58.44 211 ALA A C 1
ATOM 1696 O O . ALA A 1 211 ? -3.691 -10.423 11.703 1.00 58.44 211 ALA A O 1
ATOM 1697 N N . PRO A 1 212 ? -4.145 -10.914 13.855 1.00 53.03 212 PRO A N 1
ATOM 1698 C CA . PRO A 1 212 ? -3.649 -12.277 13.748 1.00 53.03 212 PRO A CA 1
ATOM 1699 C C . PRO A 1 212 ? -4.460 -13.085 12.727 1.00 53.03 212 PRO A C 1
ATOM 1701 O O . PRO A 1 212 ? -5.685 -12.983 12.658 1.00 53.03 212 PRO A O 1
ATOM 1704 N N . GLU A 1 213 ? -3.785 -13.951 11.965 1.00 50.72 213 GLU A N 1
ATOM 1705 C CA . GLU A 1 213 ? -4.443 -14.825 10.979 1.00 50.72 213 GLU A CA 1
ATOM 1706 C C . GLU A 1 213 ? -5.474 -15.771 11.622 1.00 50.72 213 GLU A C 1
ATOM 1708 O O . GLU A 1 213 ? -6.466 -16.150 10.993 1.00 50.72 213 GLU A O 1
ATOM 1713 N N . THR A 1 214 ? -5.259 -16.138 12.891 1.00 44.62 214 THR A N 1
ATOM 1714 C CA . THR A 1 214 ? -6.174 -16.952 13.698 1.00 44.62 214 THR A CA 1
ATOM 1715 C C . THR A 1 214 ? -6.158 -16.512 15.160 1.00 44.62 214 THR A C 1
ATOM 1717 O O . THR A 1 214 ? -5.121 -16.113 15.686 1.00 44.62 214 THR A O 1
ATOM 1720 N N . ILE A 1 215 ? -7.301 -16.635 15.840 1.00 46.59 215 ILE A N 1
ATOM 1721 C CA . ILE A 1 215 ? -7.374 -16.568 17.306 1.00 46.59 215 ILE A CA 1
ATOM 1722 C C . ILE A 1 215 ? -7.809 -17.946 17.816 1.00 46.59 215 ILE A C 1
ATOM 1724 O O . ILE A 1 215 ? -8.708 -18.582 17.258 1.00 46.59 215 ILE A O 1
ATOM 1728 N N . SER A 1 216 ? -7.145 -18.430 18.868 1.00 46.97 216 SER A N 1
ATOM 1729 C CA . SER A 1 216 ? -7.555 -19.643 19.583 1.00 46.97 216 SER A CA 1
ATOM 1730 C C . SER A 1 216 ? -8.634 -19.266 20.592 1.00 46.97 216 SER A C 1
ATOM 1732 O O . SER A 1 216 ? -8.336 -18.634 21.600 1.00 46.97 216 SER A O 1
ATOM 1734 N N . VAL A 1 217 ? -9.887 -19.616 20.304 1.00 46.41 217 VAL A N 1
ATOM 1735 C CA . VAL A 1 217 ? -11.049 -19.116 21.066 1.00 46.41 217 VAL A CA 1
ATOM 1736 C C . VAL A 1 217 ? -11.359 -20.007 22.273 1.00 46.41 217 VAL A C 1
ATOM 1738 O O . VAL A 1 217 ? -11.901 -19.550 23.277 1.00 46.41 217 VAL A O 1
ATOM 1741 N N . SER A 1 218 ? -10.966 -21.281 22.226 1.00 47.59 218 SER A N 1
ATOM 1742 C CA . SER A 1 218 ? -11.060 -22.183 23.371 1.00 47.59 218 SER A CA 1
ATOM 1743 C C . SER A 1 218 ? -10.114 -23.377 23.234 1.00 47.59 218 SER A C 1
ATOM 1745 O O . SER A 1 218 ? -9.879 -23.907 22.144 1.00 47.59 218 SER A O 1
ATOM 1747 N N . LYS A 1 219 ? -9.568 -23.801 24.377 1.00 41.66 219 LYS A N 1
ATOM 1748 C CA . LYS A 1 219 ? -8.924 -25.102 24.554 1.00 41.66 219 LYS A CA 1
ATOM 1749 C C . LYS A 1 219 ? -9.855 -25.929 25.425 1.00 41.66 219 LYS A C 1
ATOM 1751 O O . LYS A 1 219 ? -10.085 -25.563 26.577 1.00 41.66 219 LYS A O 1
ATOM 1756 N N . ASP A 1 220 ? -10.404 -27.004 24.874 1.00 43.22 220 ASP A N 1
ATOM 1757 C CA . ASP A 1 220 ? -11.174 -27.965 25.660 1.00 43.22 220 ASP A CA 1
ATOM 1758 C C . ASP A 1 220 ? -10.236 -28.599 26.701 1.00 43.22 220 ASP A C 1
ATOM 1760 O O . ASP A 1 220 ? -9.223 -29.219 26.362 1.00 43.22 220 ASP A O 1
ATOM 1764 N N . THR A 1 221 ? -10.539 -28.394 27.982 1.00 44.00 221 THR A N 1
ATOM 1765 C CA . THR A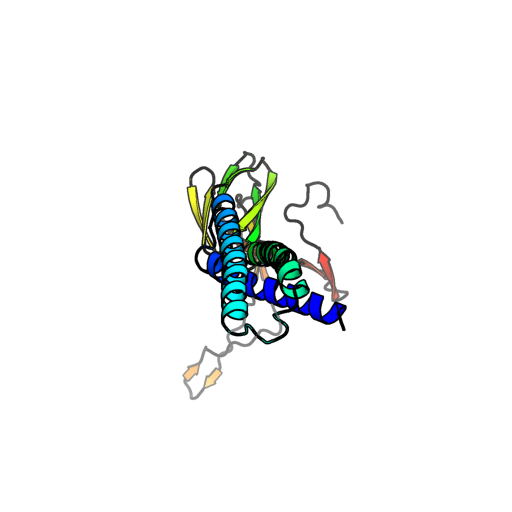 1 221 ? -9.723 -28.861 29.108 1.00 44.00 221 THR A CA 1
ATOM 1766 C C . THR A 1 221 ? -9.786 -30.376 29.313 1.00 44.00 221 THR A C 1
ATOM 1768 O O . THR A 1 221 ? -8.917 -30.913 29.995 1.00 44.00 221 THR A O 1
ATOM 1771 N N . GLN A 1 222 ? -10.756 -31.074 28.712 1.00 44.84 222 GLN A N 1
ATOM 1772 C CA . GLN A 1 222 ? -10.925 -32.528 28.816 1.00 44.84 222 GLN A CA 1
ATOM 1773 C C . GLN A 1 222 ? -10.327 -33.278 27.620 1.00 44.84 222 GLN A C 1
ATOM 1775 O O . GLN A 1 222 ? -9.795 -34.372 27.796 1.00 44.84 222 GLN A O 1
ATOM 1780 N N . THR A 1 223 ? -10.378 -32.700 26.414 1.00 52.56 223 THR A N 1
ATOM 1781 C CA . THR A 1 223 ? -9.887 -33.361 25.185 1.00 52.56 223 THR A CA 1
ATOM 1782 C C . THR A 1 223 ? -8.579 -32.782 24.642 1.00 52.56 223 THR A C 1
ATOM 1784 O O . THR A 1 223 ? -7.935 -33.401 23.799 1.00 52.56 223 THR A O 1
ATOM 1787 N N . GLY A 1 224 ? -8.159 -31.601 25.112 1.00 51.50 224 GLY A N 1
ATOM 1788 C CA . GLY A 1 224 ? -6.974 -30.899 24.609 1.00 51.50 224 GLY A CA 1
ATOM 1789 C C . GLY A 1 224 ? -7.150 -30.288 23.215 1.00 51.50 224 GLY A C 1
ATOM 1790 O O . GLY A 1 224 ? -6.196 -29.721 22.680 1.00 51.50 224 GLY A O 1
ATOM 1791 N N . THR A 1 225 ? -8.350 -30.382 22.637 1.00 44.41 225 THR A N 1
ATOM 1792 C CA . THR A 1 225 ? -8.659 -29.897 21.291 1.00 44.41 225 THR A CA 1
ATOM 1793 C C . THR A 1 225 ? -8.682 -28.369 21.275 1.00 44.41 225 THR A C 1
ATOM 1795 O O . THR A 1 225 ? -9.325 -27.735 22.115 1.00 44.41 225 THR A O 1
ATOM 1798 N N . VAL A 1 226 ? -7.954 -27.773 20.328 1.00 48.06 226 VAL A N 1
ATOM 1799 C CA . VAL A 1 226 ? -7.890 -26.320 20.126 1.00 48.06 226 VAL A CA 1
ATOM 1800 C C . VAL A 1 226 ? -8.787 -25.959 18.952 1.00 48.06 226 VAL A C 1
ATOM 1802 O O . VAL A 1 226 ? -8.554 -26.415 17.832 1.00 48.06 226 VAL A O 1
ATOM 1805 N N . HIS A 1 227 ? -9.796 -25.127 19.199 1.00 49.25 227 HIS A N 1
ATOM 1806 C CA . HIS A 1 227 ? -10.616 -24.562 18.135 1.00 49.25 227 HIS A CA 1
ATOM 1807 C C . HIS A 1 227 ? -10.015 -23.231 17.681 1.00 49.25 227 HIS A C 1
ATOM 1809 O O . HIS A 1 227 ? -10.069 -22.222 18.391 1.00 49.25 227 HIS A O 1
ATOM 1815 N N . THR A 1 228 ? -9.428 -23.240 16.487 1.00 41.06 228 THR A N 1
ATOM 1816 C CA . THR A 1 228 ? -8.978 -22.039 15.784 1.00 41.06 228 THR A CA 1
ATOM 1817 C C . THR A 1 228 ? -10.126 -21.469 14.959 1.00 41.06 228 THR A C 1
ATOM 1819 O O . THR A 1 228 ? -10.787 -22.188 14.210 1.00 41.06 228 THR A O 1
ATOM 1822 N N . GLN A 1 229 ? -10.372 -20.166 15.090 1.00 45.12 229 GLN A N 1
ATOM 1823 C CA . GLN A 1 229 ? -11.283 -19.444 14.205 1.00 45.12 229 GLN A CA 1
ATOM 1824 C C . GLN A 1 229 ? -10.498 -18.429 13.378 1.00 45.12 229 GLN A C 1
ATOM 1826 O O . GLN A 1 229 ? -9.645 -17.703 13.893 1.00 45.12 229 GLN A O 1
ATOM 1831 N N . THR A 1 230 ? -10.800 -18.386 12.082 1.00 41.09 230 THR A N 1
ATOM 1832 C CA . THR A 1 230 ? -10.377 -17.304 11.193 1.00 41.09 230 THR A CA 1
ATOM 1833 C C . THR A 1 230 ? -11.164 -16.057 11.564 1.00 41.09 230 THR A C 1
ATOM 1835 O O . THR A 1 230 ? -12.396 -16.070 11.541 1.00 41.09 230 THR A O 1
ATOM 1838 N N . VAL A 1 231 ? -10.466 -14.987 11.927 1.00 44.44 231 VAL A N 1
ATOM 1839 C CA . VAL A 1 231 ? -11.117 -13.787 12.450 1.00 44.44 231 VAL A CA 1
ATOM 1840 C C . VAL A 1 231 ? -11.413 -12.822 11.312 1.00 44.44 231 VAL A C 1
ATOM 1842 O O . VAL A 1 231 ? -10.510 -12.237 10.719 1.00 44.44 231 VAL A O 1
ATOM 1845 N N . LEU A 1 232 ? -12.699 -12.643 11.015 1.00 41.47 232 LEU A N 1
ATOM 1846 C CA . LEU A 1 232 ? -13.195 -11.395 10.447 1.00 41.47 232 LEU A CA 1
ATOM 1847 C C . LEU A 1 232 ? -13.755 -10.572 11.607 1.00 41.47 232 LEU A C 1
ATOM 1849 O O . LEU A 1 232 ? -14.710 -10.979 12.270 1.00 41.47 232 LEU A O 1
ATOM 1853 N N . TYR A 1 233 ? -13.101 -9.447 11.887 1.00 52.91 233 TYR A N 1
ATOM 1854 C CA . TYR A 1 233 ? -13.464 -8.558 12.982 1.00 52.91 233 TYR A CA 1
ATOM 1855 C C . TYR A 1 233 ? -14.848 -7.949 12.715 1.00 52.91 233 TYR A C 1
ATOM 1857 O O . TYR A 1 233 ? -15.143 -7.505 11.609 1.00 52.91 233 TYR A O 1
ATOM 1865 N N . ARG A 1 234 ? -15.686 -8.021 13.758 1.00 45.41 234 ARG A N 1
ATOM 1866 C CA . ARG A 1 234 ? -17.154 -7.911 13.795 1.00 45.41 234 ARG A CA 1
ATOM 1867 C C . ARG A 1 234 ? -17.903 -9.069 13.116 1.00 45.41 234 ARG A C 1
ATOM 1869 O O . ARG A 1 234 ? -18.341 -8.997 11.972 1.00 45.41 234 ARG A O 1
ATOM 1876 N N . LEU A 1 235 ? -18.164 -10.119 13.901 1.00 34.44 235 LEU A N 1
ATOM 1877 C CA . LEU A 1 235 ? -19.230 -11.073 13.594 1.00 34.44 235 LEU A CA 1
ATOM 1878 C C . LEU A 1 235 ? -20.570 -10.314 13.517 1.00 34.44 235 LEU A C 1
ATOM 1880 O O . LEU A 1 235 ? -20.941 -9.639 14.484 1.00 34.44 235 LEU A O 1
ATOM 1884 N N . PRO A 1 236 ? -21.338 -10.440 12.420 1.00 37.09 236 PRO A N 1
ATOM 1885 C CA . PRO A 1 236 ? -22.723 -10.009 12.416 1.00 37.09 236 PRO A CA 1
ATOM 1886 C C . PRO A 1 236 ? -23.462 -10.713 13.560 1.00 37.09 236 PRO A C 1
ATOM 1888 O O . PRO A 1 236 ? -23.254 -11.904 13.808 1.00 37.09 236 PRO A O 1
ATOM 1891 N N . LYS A 1 237 ? -24.367 -9.987 14.229 1.00 37.88 237 LYS A N 1
ATOM 1892 C CA . LYS A 1 237 ? -25.166 -10.430 15.394 1.00 37.88 237 LYS A CA 1
ATOM 1893 C C . LYS A 1 237 ? -25.871 -11.797 15.253 1.00 37.88 237 LYS A C 1
ATOM 1895 O O . LYS A 1 237 ? -26.385 -12.301 16.243 1.00 37.88 237 LYS A O 1
ATOM 1900 N N . GLY A 1 238 ? -25.910 -12.397 14.062 1.00 36.06 238 GLY A N 1
ATOM 1901 C CA . GLY A 1 238 ? -26.575 -13.669 13.777 1.00 36.06 238 GLY A CA 1
ATOM 1902 C C . GLY A 1 238 ? -25.757 -14.951 13.985 1.00 36.06 238 GLY A C 1
ATOM 1903 O O . GLY A 1 238 ? -26.356 -16.016 13.910 1.00 36.06 238 GLY A O 1
ATOM 1904 N N . ILE A 1 239 ? -24.438 -14.898 14.233 1.00 36.16 239 ILE A N 1
ATOM 1905 C CA . ILE A 1 239 ? -23.594 -16.122 14.300 1.00 36.16 239 ILE A CA 1
ATOM 1906 C C . ILE A 1 239 ? -23.008 -16.380 15.707 1.00 36.16 239 ILE A C 1
ATOM 1908 O O . ILE A 1 239 ? -22.477 -17.449 15.978 1.00 36.16 239 ILE A O 1
ATOM 1912 N N . SER A 1 240 ? -23.206 -15.469 16.669 1.00 30.34 240 SER A N 1
ATOM 1913 C CA . SER A 1 240 ? -22.730 -15.623 18.064 1.00 30.34 240 SER A CA 1
ATOM 1914 C C . SER A 1 240 ? -23.542 -16.627 18.912 1.00 30.34 240 SER A C 1
ATOM 1916 O O . SER A 1 240 ? -23.435 -16.668 20.134 1.00 30.34 240 SER A O 1
ATOM 1918 N N . GLN A 1 241 ? -24.384 -17.451 18.285 1.00 29.45 241 GLN A N 1
ATOM 1919 C CA . GLN A 1 241 ? -25.061 -18.563 18.953 1.00 29.45 241 GLN A CA 1
ATOM 1920 C C . GLN A 1 241 ? -24.697 -19.879 18.278 1.00 29.45 241 GLN A C 1
ATOM 1922 O O . GLN A 1 241 ? -25.525 -20.524 17.641 1.00 29.45 241 GLN A O 1
ATOM 1927 N N . VAL A 1 242 ? -23.4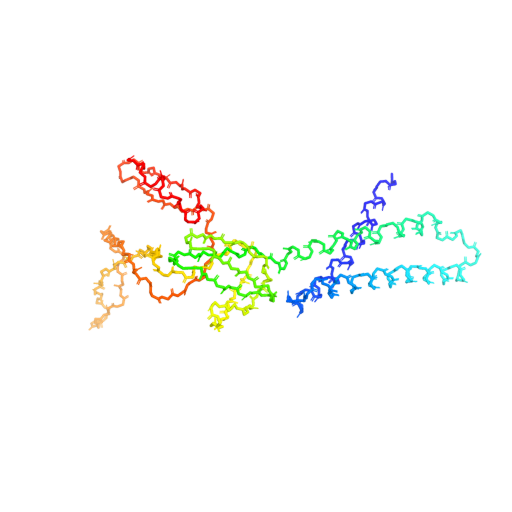42 -20.285 18.443 1.00 28.36 242 VAL A N 1
ATOM 1928 C CA . VAL A 1 242 ? -23.102 -21.706 18.393 1.00 28.36 242 VAL A CA 1
ATOM 1929 C C . VAL A 1 242 ? -22.967 -22.150 19.845 1.00 28.36 242 VAL A C 1
ATOM 1931 O O . VAL A 1 242 ? -22.093 -21.673 20.564 1.00 28.36 242 VAL A O 1
ATOM 1934 N N . LYS A 1 243 ? -23.943 -22.956 20.273 1.00 30.41 243 LYS A N 1
ATOM 1935 C CA . LYS A 1 243 ? -23.941 -23.693 21.540 1.00 30.41 243 LYS A CA 1
ATOM 1936 C C . LYS A 1 243 ? -22.761 -24.652 21.617 1.00 30.41 243 LYS A C 1
ATOM 1938 O O . LYS A 1 243 ? -22.420 -25.219 20.556 1.00 30.41 243 LYS A O 1
#

Foldseek 3Di:
DVVVVLVVLLVVLLVVLLVVLLVVCVVCVLDDPVRSVVVLVVVLVVQLVVLVVVQVVQCVVCVPDPGDPPVVNVSNNVSNVVSNVVSNVVSNLFFKAKEKEFAQDCQWKWKDKSNDIDIAGHRGIDIDIHGAAWIWMAINNRIDIDHHHGRFYKYWYPDLPPDWDFDFDWDWDFDFDDDPNDTDRPDTDRDPPTPGDGDTDSDPDIDMDRDDQWDFPDQDPVPRDTDIDGDDDDDDPPPVDDD

Sequence (243 aa):
MDRIVILIRLAVAIFLFYVLNYLLYSTFNQIPDFISAPINVILVIGALYYVYKSRKQFIADNEDEEGMPLQLEKSSYFFLPLGAVIAFFLVYSSFRTSLYIDNGNAVPVEVTIASTTKTVAPNDFIVIDTPLGENEISINGKKKTINILDNGKWVYNVDNLNSYIEGTVDYADQEVRSINNTQDTTATKLSVDKIIHKEFFKLESDFIFEAPETISVSKDTQTGTVHTQTVLYRLPKGISQVK

Radius of gyration: 28.89 Å; chains: 1; bounding box: 61×50×96 Å

pLDDT: mean 71.36, std 20.32, range [28.36, 96.12]